Protein AF-A0A524A9W2-F1 (afdb_monomer_lite)

Structure (mmCIF, N/CA/C/O backbone):
data_AF-A0A524A9W2-F1
#
_entry.id   AF-A0A524A9W2-F1
#
loop_
_atom_site.group_PDB
_atom_site.id
_atom_site.type_symbol
_atom_site.label_atom_id
_atom_site.label_alt_id
_atom_site.label_comp_id
_atom_site.label_asym_id
_atom_site.label_entity_id
_atom_site.label_seq_id
_atom_site.pdbx_PDB_ins_code
_atom_site.Cartn_x
_atom_site.Cartn_y
_atom_site.Cartn_z
_atom_site.occupancy
_atom_site.B_iso_or_equiv
_atom_site.auth_seq_id
_atom_site.auth_comp_id
_atom_site.auth_asym_id
_atom_site.auth_atom_id
_atom_site.pdbx_PDB_model_num
ATOM 1 N N .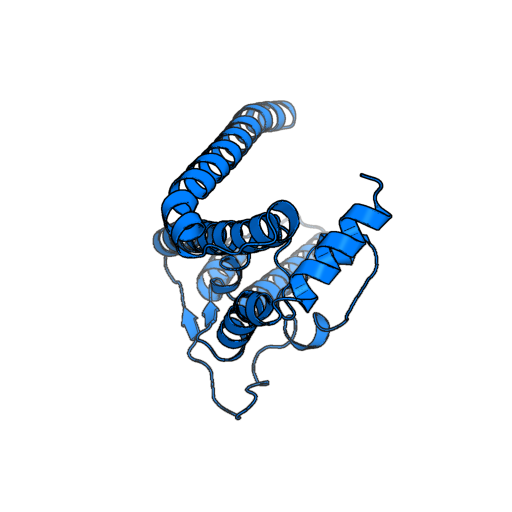 MET A 1 1 ? -14.502 21.872 18.657 1.00 62.44 1 MET A N 1
ATOM 2 C CA . MET A 1 1 ? -13.457 21.128 19.392 1.00 62.44 1 MET A CA 1
ATOM 3 C C . MET A 1 1 ? -12.108 21.707 19.016 1.00 62.44 1 MET A C 1
ATOM 5 O O . MET A 1 1 ? -11.863 21.870 17.828 1.00 62.44 1 MET A O 1
ATOM 9 N N . GLY A 1 2 ? -11.271 22.061 19.993 1.00 84.25 2 GLY A N 1
ATOM 10 C CA . GLY A 1 2 ? -9.882 22.443 19.716 1.00 84.25 2 GLY A CA 1
ATOM 11 C C . GLY A 1 2 ? -9.049 21.236 19.265 1.00 84.25 2 GLY A C 1
ATOM 12 O O .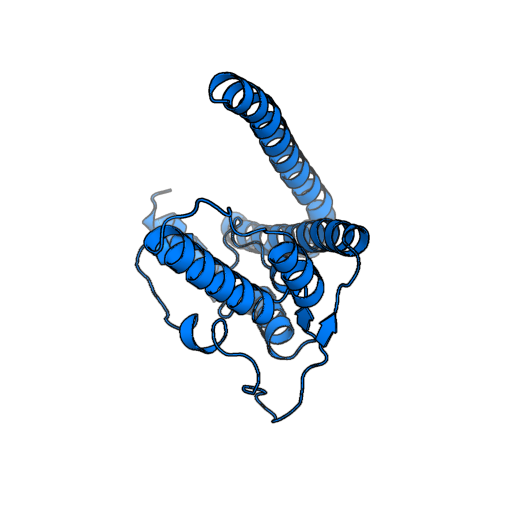 GLY A 1 2 ? -9.414 20.095 19.554 1.00 84.25 2 GLY A O 1
ATOM 13 N N . ILE A 1 3 ? -7.924 21.484 18.586 1.00 82.62 3 ILE A N 1
ATOM 14 C CA . ILE A 1 3 ? -7.029 20.439 18.042 1.00 82.62 3 ILE A CA 1
ATOM 15 C C . ILE A 1 3 ? -6.557 19.484 19.150 1.00 82.62 3 ILE A C 1
ATOM 17 O O . ILE A 1 3 ? -6.609 18.268 18.984 1.00 82.62 3 ILE A O 1
ATOM 21 N N . ILE A 1 4 ? -6.194 20.028 20.315 1.00 83.69 4 ILE A N 1
ATOM 22 C CA . ILE A 1 4 ? -5.742 19.249 21.480 1.00 83.69 4 ILE A CA 1
ATOM 23 C C . ILE A 1 4 ? -6.843 18.295 21.960 1.00 83.69 4 ILE A C 1
ATOM 25 O O . ILE A 1 4 ? -6.591 17.117 22.186 1.00 83.69 4 ILE A O 1
ATOM 29 N N . HIS A 1 5 ? -8.086 18.773 22.041 1.00 80.81 5 HIS A N 1
ATOM 30 C CA . HIS A 1 5 ? -9.208 17.955 22.497 1.00 80.81 5 HIS A CA 1
ATOM 31 C C . HIS A 1 5 ? -9.559 16.851 21.491 1.00 80.81 5 HIS A C 1
ATOM 33 O O . HIS A 1 5 ? -9.881 15.733 21.886 1.00 80.81 5 HIS A O 1
ATOM 39 N N . SER A 1 6 ? -9.471 17.144 20.189 1.00 79.25 6 SER A N 1
ATOM 40 C CA . SER A 1 6 ? -9.626 16.144 19.126 1.00 79.25 6 SER A CA 1
ATOM 41 C C . SER A 1 6 ? -8.575 15.041 19.240 1.00 79.25 6 SER A C 1
ATOM 43 O O . SER A 1 6 ? -8.903 13.864 19.105 1.00 79.25 6 SER A O 1
ATOM 45 N N . LEU A 1 7 ? -7.321 15.417 19.502 1.00 79.50 7 LEU A N 1
ATOM 46 C CA . LEU A 1 7 ? -6.215 14.474 19.616 1.00 79.50 7 LEU A CA 1
ATOM 47 C C . LEU A 1 7 ? -6.344 13.614 20.882 1.00 79.50 7 LEU A C 1
ATOM 49 O O . LEU A 1 7 ? -6.296 12.390 20.779 1.00 79.50 7 LEU A O 1
ATOM 53 N N . SER A 1 8 ? -6.605 14.228 22.043 1.00 84.12 8 SER A N 1
ATOM 54 C CA . SER A 1 8 ? -6.879 13.502 23.295 1.00 84.12 8 SER A CA 1
ATOM 55 C C . SER A 1 8 ? -8.040 12.526 23.144 1.00 84.12 8 SER A C 1
ATOM 57 O O . SER A 1 8 ? -7.922 11.382 23.562 1.00 84.12 8 SER A O 1
ATOM 59 N N . SER A 1 9 ? -9.125 12.929 22.475 1.00 79.94 9 SER A N 1
ATOM 60 C CA . SER A 1 9 ? -10.281 12.045 22.260 1.00 79.94 9 SER A CA 1
ATOM 61 C C . SER A 1 9 ? -9.923 10.825 21.398 1.00 79.94 9 SER A C 1
ATOM 63 O O . SER A 1 9 ? -10.414 9.726 21.647 1.00 79.94 9 SER A O 1
ATOM 65 N N . GLY A 1 10 ? -9.044 10.995 20.403 1.00 77.88 10 GLY A N 1
ATOM 66 C CA . GLY A 1 10 ? -8.528 9.890 19.592 1.00 77.88 10 GLY A CA 1
ATOM 67 C C . GLY A 1 10 ? -7.637 8.929 20.387 1.00 77.88 10 GLY A C 1
ATOM 68 O O . GLY A 1 10 ? -7.809 7.714 20.292 1.00 77.88 10 GLY A O 1
ATOM 69 N N . PHE A 1 11 ? -6.724 9.455 21.209 1.00 80.44 11 PHE A N 1
ATOM 70 C CA . PHE A 1 11 ? -5.880 8.635 22.088 1.00 80.44 11 PHE A CA 1
ATOM 71 C C . PHE A 1 11 ? -6.696 7.893 23.152 1.00 80.44 11 PHE A C 1
ATOM 73 O O . PHE A 1 11 ? -6.457 6.707 23.395 1.00 80.44 11 PHE A O 1
ATOM 80 N N . ASP A 1 12 ? -7.697 8.548 23.736 1.00 83.88 12 ASP A N 1
ATOM 81 C CA . ASP A 1 12 ? -8.604 7.930 24.702 1.00 83.88 12 ASP A CA 1
ATOM 82 C C . ASP A 1 12 ? -9.409 6.794 24.067 1.00 83.88 12 ASP A C 1
ATOM 84 O O . ASP A 1 12 ? -9.570 5.741 24.685 1.00 83.88 12 ASP A O 1
ATOM 88 N N . ALA A 1 13 ? -9.871 6.961 22.823 1.00 82.12 13 ALA A N 1
ATOM 89 C CA . ALA A 1 13 ? -10.580 5.913 22.089 1.00 82.12 13 ALA A CA 1
ATOM 90 C C . ALA A 1 13 ? -9.709 4.663 21.883 1.00 82.12 13 ALA A C 1
ATOM 92 O O . ALA A 1 13 ? -10.162 3.537 22.100 1.00 82.12 13 ALA A O 1
ATOM 93 N N . ILE A 1 14 ? -8.438 4.853 21.518 1.00 79.94 14 ILE A N 1
ATOM 94 C CA . ILE A 1 14 ? -7.485 3.750 21.345 1.00 79.94 14 ILE A CA 1
ATOM 95 C C . ILE A 1 14 ? -7.177 3.081 22.692 1.00 79.94 14 ILE A C 1
ATOM 97 O O . ILE A 1 14 ? -7.184 1.854 22.784 1.00 79.94 14 ILE A O 1
ATOM 101 N N . THR A 1 15 ? -6.957 3.867 23.748 1.00 82.44 15 THR A N 1
ATOM 102 C CA . THR A 1 15 ? -6.605 3.356 25.085 1.00 82.44 15 THR A CA 1
ATOM 103 C C . THR A 1 15 ? -7.750 2.556 25.706 1.00 82.44 15 THR A C 1
ATOM 105 O O . THR A 1 15 ? -7.527 1.488 26.275 1.00 82.44 15 THR A O 1
ATOM 108 N N . LYS A 1 16 ? -8.996 3.016 25.539 1.00 83.44 16 LYS A N 1
ATOM 109 C CA . LYS A 1 16 ? -10.197 2.302 26.002 1.00 83.44 16 LYS A CA 1
ATOM 110 C C . LYS A 1 16 ? -10.433 0.991 25.254 1.00 83.44 16 LYS A C 1
ATOM 112 O O . LYS A 1 16 ? -11.062 0.083 25.799 1.00 83.44 16 LYS A O 1
ATOM 117 N N . ARG A 1 17 ? -9.950 0.872 24.012 1.00 83.50 17 ARG A N 1
ATOM 118 C CA . ARG A 1 17 ? -10.158 -0.302 23.152 1.00 83.50 17 ARG A CA 1
ATOM 119 C C . ARG A 1 17 ? -8.897 -0.680 22.391 1.00 83.50 17 ARG A C 1
ATOM 121 O O . ARG A 1 17 ? -8.864 -0.652 21.162 1.00 83.50 17 ARG A O 1
ATOM 128 N N . ILE A 1 18 ? -7.893 -1.143 23.131 1.00 84.06 18 ILE A N 1
ATOM 129 C CA . ILE A 1 18 ? -6.582 -1.516 22.580 1.00 84.06 18 ILE A CA 1
ATOM 130 C C . ILE A 1 18 ? -6.660 -2.554 21.449 1.00 84.06 18 ILE A C 1
ATOM 132 O O . ILE A 1 18 ? -5.826 -2.563 20.545 1.00 84.06 18 ILE A O 1
ATOM 136 N N . TRP A 1 19 ? -7.709 -3.385 21.438 1.00 85.50 19 TRP A N 1
ATOM 137 C CA . TRP A 1 19 ? -7.949 -4.355 20.371 1.00 85.50 19 TRP A CA 1
ATOM 138 C C . TRP A 1 19 ? -8.132 -3.698 18.990 1.00 85.50 19 TRP A C 1
ATOM 140 O O . TRP A 1 19 ? -7.875 -4.354 17.990 1.00 85.50 19 TRP A O 1
ATOM 150 N N . LEU A 1 20 ? -8.505 -2.416 18.885 1.00 82.62 20 LEU A N 1
ATOM 151 C CA . LEU A 1 20 ? -8.603 -1.718 17.594 1.00 82.62 20 LEU A CA 1
ATOM 152 C C . LEU A 1 20 ? -7.256 -1.664 16.858 1.00 82.62 20 LEU A C 1
ATOM 154 O O . LEU A 1 20 ? -7.222 -1.696 15.629 1.00 82.62 20 LEU A O 1
ATOM 158 N N . ILE A 1 21 ? -6.143 -1.650 17.599 1.00 83.81 21 ILE A N 1
ATOM 159 C CA . ILE A 1 21 ? -4.783 -1.690 17.042 1.00 83.81 21 ILE A CA 1
ATOM 160 C C . ILE A 1 21 ? -4.448 -3.093 16.502 1.00 83.81 21 ILE A C 1
ATOM 162 O O . ILE A 1 21 ? -3.544 -3.242 15.685 1.00 83.81 21 ILE A O 1
ATOM 166 N N . SER A 1 22 ? -5.208 -4.131 16.871 1.00 85.94 22 SER A N 1
ATOM 167 C CA . SER A 1 22 ? -4.991 -5.476 16.324 1.00 85.94 22 SER A CA 1
ATOM 168 C C . SER A 1 22 ? -5.184 -5.526 14.809 1.00 85.94 22 SER A C 1
ATOM 170 O O . SER A 1 22 ? -4.478 -6.276 14.155 1.00 85.94 22 SER A O 1
ATOM 172 N N . ILE A 1 23 ? -6.063 -4.701 14.225 1.00 85.94 23 ILE A N 1
ATOM 173 C CA . ILE A 1 23 ? -6.286 -4.669 12.770 1.00 85.94 23 ILE A CA 1
ATOM 174 C C . ILE A 1 23 ? -5.002 -4.277 12.013 1.00 85.94 23 ILE A C 1
ATOM 176 O O . ILE A 1 23 ? -4.550 -5.076 11.189 1.00 85.94 23 ILE A O 1
ATOM 180 N N . PRO A 1 24 ? -4.382 -3.103 12.267 1.00 82.19 24 PRO A N 1
ATOM 181 C CA . PRO A 1 24 ? -3.120 -2.753 11.618 1.00 82.19 24 PRO A CA 1
ATOM 182 C C . PRO A 1 24 ? -1.981 -3.709 12.002 1.00 82.19 24 PRO A C 1
ATOM 184 O O . PRO A 1 24 ? -1.200 -4.071 11.131 1.00 82.19 24 PRO A O 1
ATOM 187 N N . ILE A 1 25 ? -1.932 -4.208 13.246 1.00 84.94 25 ILE A N 1
ATOM 188 C CA . ILE A 1 25 ? -0.909 -5.184 13.669 1.00 84.94 25 ILE A CA 1
ATOM 189 C C . ILE A 1 25 ? -1.023 -6.499 12.894 1.00 84.94 25 ILE A C 1
ATOM 191 O O . ILE A 1 25 ? -0.016 -7.027 12.444 1.00 84.94 25 ILE A O 1
ATOM 195 N N . LEU A 1 26 ? -2.226 -7.047 12.722 1.00 88.44 26 LEU A N 1
ATOM 196 C CA . LEU A 1 26 ? -2.436 -8.289 11.975 1.00 88.44 26 LEU A CA 1
ATOM 197 C C . LEU A 1 26 ? -2.060 -8.119 10.505 1.00 88.44 26 LEU A C 1
ATOM 199 O O . LEU A 1 26 ? -1.490 -9.034 9.912 1.00 88.44 26 LEU A O 1
ATOM 203 N N . LEU A 1 27 ? -2.351 -6.952 9.927 1.00 84.19 27 LEU A N 1
ATOM 204 C CA . LEU A 1 27 ? -1.959 -6.637 8.559 1.00 84.19 27 LEU A CA 1
ATOM 205 C C . LEU A 1 27 ? -0.435 -6.501 8.437 1.00 84.19 27 LEU A C 1
ATOM 207 O O . LEU A 1 27 ? 0.143 -7.039 7.497 1.00 84.19 27 LEU A O 1
ATOM 211 N N . ASP A 1 28 ? 0.220 -5.877 9.415 1.00 80.12 28 ASP A N 1
ATOM 212 C CA . ASP A 1 28 ? 1.679 -5.799 9.489 1.00 80.12 28 ASP A CA 1
ATOM 213 C C . ASP A 1 28 ? 2.303 -7.199 9.659 1.00 80.12 28 ASP A C 1
ATOM 215 O O . ASP A 1 28 ? 3.201 -7.566 8.904 1.00 80.12 28 ASP A O 1
ATOM 219 N N . ILE A 1 29 ? 1.781 -8.040 10.559 1.00 84.00 29 ILE A N 1
ATOM 220 C CA . ILE A 1 29 ? 2.223 -9.436 10.727 1.00 84.00 29 ILE A CA 1
ATOM 221 C C . ILE A 1 29 ? 2.052 -10.217 9.421 1.00 84.00 29 ILE A C 1
ATOM 223 O O . ILE A 1 29 ? 2.958 -10.948 9.024 1.00 84.00 29 ILE A O 1
ATOM 227 N N . TYR A 1 30 ? 0.923 -10.053 8.726 1.00 84.69 30 TYR A N 1
ATOM 228 C CA . TYR A 1 30 ? 0.699 -10.683 7.427 1.00 84.69 30 TYR A CA 1
ATOM 229 C C . TYR A 1 30 ? 1.709 -10.205 6.380 1.00 84.69 30 TYR A C 1
ATOM 231 O O . TYR A 1 30 ? 2.256 -11.020 5.647 1.00 84.69 30 TYR A O 1
ATOM 239 N N . LEU A 1 31 ? 2.001 -8.908 6.303 1.00 79.88 31 LEU A N 1
ATOM 240 C CA . LEU A 1 31 ? 2.992 -8.402 5.350 1.00 79.88 31 LEU A CA 1
ATOM 241 C C . LEU A 1 31 ? 4.421 -8.824 5.692 1.00 79.88 31 LEU A C 1
ATOM 243 O O . LEU A 1 31 ? 5.264 -8.905 4.795 1.00 79.88 31 LEU A O 1
ATOM 247 N N . TRP A 1 32 ? 4.691 -9.093 6.966 1.00 76.31 32 TRP A N 1
ATOM 248 C CA . TRP A 1 32 ? 5.997 -9.519 7.440 1.00 76.31 32 TRP A CA 1
ATOM 249 C C . TRP A 1 32 ? 6.241 -11.020 7.274 1.00 76.31 32 TRP A C 1
ATOM 251 O O . TRP A 1 32 ? 7.298 -11.415 6.792 1.00 76.31 32 TRP A O 1
ATOM 261 N N . MET A 1 33 ? 5.268 -11.854 7.658 1.00 79.31 33 MET A N 1
ATOM 262 C CA . MET A 1 33 ? 5.373 -13.321 7.670 1.00 79.31 33 MET A CA 1
ATOM 263 C C . MET A 1 33 ? 4.658 -14.006 6.497 1.00 79.31 33 MET A C 1
ATOM 265 O O . MET A 1 33 ? 4.757 -15.222 6.340 1.00 79.31 33 MET A O 1
ATOM 269 N N . GLY A 1 34 ? 3.880 -13.264 5.715 1.00 80.25 34 GLY A N 1
ATOM 270 C CA . GLY A 1 34 ? 3.090 -13.788 4.608 1.00 80.25 34 GLY A CA 1
ATOM 271 C C . GLY A 1 34 ? 3.859 -13.886 3.289 1.00 80.25 34 GLY A C 1
ATOM 272 O O . GLY A 1 34 ? 5.020 -13.476 3.191 1.00 80.25 34 GLY A O 1
ATOM 273 N N . PRO A 1 35 ? 3.213 -14.439 2.244 1.00 84.94 35 PRO A N 1
ATOM 274 C CA . PRO A 1 35 ? 3.773 -14.460 0.899 1.00 84.94 35 PRO A CA 1
ATOM 275 C C . PRO A 1 35 ? 4.056 -13.042 0.402 1.00 84.94 35 PRO A C 1
ATOM 277 O O . PRO A 1 35 ? 3.320 -12.096 0.697 1.00 84.94 35 PRO A O 1
ATOM 280 N N . ARG A 1 36 ? 5.084 -12.903 -0.435 1.00 83.50 36 ARG A N 1
ATOM 281 C CA . ARG A 1 36 ? 5.342 -11.655 -1.159 1.00 83.50 36 ARG A CA 1
ATOM 282 C C . ARG A 1 36 ? 4.813 -11.764 -2.580 1.00 83.50 36 ARG A C 1
ATOM 284 O O . ARG A 1 36 ? 5.138 -12.711 -3.288 1.00 83.50 36 ARG A O 1
ATOM 291 N N . LEU A 1 37 ? 4.019 -10.784 -3.002 1.00 87.50 37 LEU A N 1
ATOM 292 C CA . LEU A 1 37 ? 3.565 -10.662 -4.384 1.00 87.50 37 LEU A CA 1
ATOM 293 C C . LEU A 1 37 ? 4.529 -9.733 -5.129 1.00 87.50 37 LEU A C 1
ATOM 295 O O . LEU A 1 37 ? 4.501 -8.519 -4.924 1.00 87.50 37 LEU A O 1
ATOM 299 N N . SER A 1 38 ? 5.400 -10.316 -5.950 1.00 87.62 38 SER A N 1
ATOM 300 C CA . SER A 1 38 ? 6.459 -9.602 -6.663 1.00 87.62 38 SER A CA 1
ATOM 301 C C . SER A 1 38 ? 6.018 -9.187 -8.062 1.00 87.62 38 SER A C 1
ATOM 303 O O . SER A 1 38 ? 5.461 -9.982 -8.824 1.00 87.62 38 SER A O 1
ATOM 305 N N . ILE A 1 39 ? 6.329 -7.939 -8.410 1.00 87.56 39 ILE A N 1
ATOM 306 C CA . ILE A 1 39 ? 6.151 -7.375 -9.755 1.00 87.56 39 ILE A CA 1
ATOM 307 C C . ILE A 1 39 ? 7.479 -7.275 -10.516 1.00 87.56 39 ILE A C 1
ATOM 309 O O . ILE A 1 39 ? 7.506 -6.778 -11.642 1.00 87.56 39 ILE A O 1
ATOM 313 N N . TYR A 1 40 ? 8.576 -7.756 -9.917 1.00 88.50 40 TYR A N 1
ATOM 314 C CA . TYR A 1 40 ? 9.927 -7.669 -10.471 1.00 88.50 40 TYR A CA 1
ATOM 315 C C . TYR A 1 40 ? 10.030 -8.162 -11.923 1.00 88.50 40 TYR A C 1
ATOM 317 O O . TYR A 1 40 ? 10.619 -7.450 -12.734 1.00 88.50 40 TYR A O 1
ATOM 325 N N . PRO A 1 41 ? 9.425 -9.299 -12.330 1.00 90.12 41 PRO A N 1
ATOM 326 C CA . PRO A 1 41 ? 9.531 -9.753 -13.717 1.00 90.12 41 PRO A CA 1
ATOM 327 C C . PRO A 1 41 ? 8.937 -8.763 -14.726 1.00 90.12 41 PRO A C 1
ATOM 329 O O . PRO A 1 41 ? 9.462 -8.626 -15.830 1.00 90.12 41 PRO A O 1
ATOM 332 N N . LEU A 1 42 ? 7.860 -8.064 -14.355 1.00 90.62 42 LEU A N 1
ATOM 333 C CA . LEU A 1 42 ? 7.239 -7.033 -15.188 1.00 90.62 42 LEU A CA 1
ATOM 334 C C . LEU A 1 42 ? 8.072 -5.751 -15.197 1.00 90.62 42 LEU A C 1
ATOM 336 O O . LEU A 1 42 ? 8.317 -5.199 -16.267 1.00 90.62 42 LEU A O 1
ATOM 340 N N . ALA A 1 43 ? 8.570 -5.321 -14.036 1.00 86.75 43 ALA A N 1
ATOM 341 C CA . ALA A 1 43 ? 9.445 -4.156 -13.934 1.00 86.75 43 ALA A CA 1
ATOM 342 C C . ALA A 1 43 ? 10.740 -4.349 -14.736 1.00 86.75 43 ALA A C 1
ATOM 344 O O . ALA A 1 43 ? 11.115 -3.485 -15.521 1.00 86.75 43 ALA A O 1
ATOM 345 N N . LYS A 1 44 ? 11.374 -5.521 -14.628 1.00 90.44 44 LYS A N 1
ATOM 346 C CA . LYS A 1 44 ? 12.563 -5.886 -15.404 1.00 90.44 44 LYS A CA 1
ATOM 347 C C . LYS A 1 44 ? 12.304 -5.842 -16.908 1.00 90.44 44 LYS A C 1
ATOM 349 O O . LYS A 1 44 ? 13.119 -5.305 -17.655 1.00 90.44 44 LYS A O 1
ATOM 354 N N . ARG A 1 45 ? 11.161 -6.376 -17.358 1.00 89.88 45 ARG A N 1
ATOM 355 C CA . ARG A 1 45 ? 10.744 -6.288 -18.766 1.00 89.88 45 ARG A CA 1
ATOM 356 C C . ARG A 1 45 ? 10.589 -4.832 -19.196 1.00 89.88 45 ARG A C 1
ATOM 358 O O . ARG A 1 45 ? 11.215 -4.441 -20.174 1.00 89.88 45 ARG A O 1
ATOM 365 N N . ALA A 1 46 ? 9.860 -4.018 -18.437 1.00 88.12 46 ALA A N 1
ATOM 366 C CA . ALA A 1 46 ? 9.692 -2.596 -18.733 1.00 88.12 46 ALA A CA 1
ATOM 367 C C . ALA A 1 46 ? 11.045 -1.857 -18.805 1.00 88.12 46 ALA A C 1
ATOM 369 O O . ALA A 1 46 ? 11.335 -1.187 -19.793 1.00 88.12 46 ALA A O 1
ATOM 370 N N . LEU A 1 47 ? 11.930 -2.063 -17.827 1.00 87.69 47 LEU A N 1
ATOM 371 C CA . LEU A 1 47 ? 13.273 -1.470 -17.782 1.00 87.69 47 LEU A CA 1
ATOM 372 C C . LEU A 1 47 ? 14.151 -1.872 -18.976 1.00 87.69 47 LEU A C 1
ATOM 374 O O . LEU A 1 47 ? 14.949 -1.062 -19.457 1.00 87.69 47 LEU A O 1
ATOM 378 N N . SER A 1 48 ? 13.992 -3.104 -19.471 1.00 86.81 48 SER A N 1
ATOM 379 C CA . SER A 1 48 ? 14.719 -3.599 -20.646 1.00 86.81 48 SER A CA 1
ATOM 380 C C . SER A 1 48 ? 14.250 -2.975 -21.964 1.00 86.81 48 SER A C 1
ATOM 382 O O . SER A 1 48 ? 15.032 -2.908 -22.906 1.00 86.81 48 SER A O 1
ATOM 384 N N . THR A 1 49 ? 13.012 -2.466 -22.026 1.00 87.19 49 THR A N 1
ATOM 385 C CA . THR A 1 49 ? 12.485 -1.767 -23.217 1.00 87.19 49 THR A CA 1
ATOM 386 C C . THR A 1 49 ? 12.924 -0.308 -23.312 1.00 87.19 49 THR A C 1
ATOM 388 O O . THR A 1 49 ? 12.850 0.287 -24.384 1.00 87.19 49 THR A O 1
ATOM 391 N N . VAL A 1 50 ? 13.415 0.273 -22.213 1.00 83.50 50 VAL A N 1
ATOM 392 C CA . VAL A 1 50 ? 13.955 1.635 -22.208 1.00 83.50 50 VAL A CA 1
ATOM 393 C C . VAL A 1 50 ? 15.290 1.628 -22.956 1.00 83.50 50 VAL A C 1
ATOM 395 O O . VAL A 1 50 ? 16.320 1.243 -22.398 1.00 83.50 50 VAL A O 1
ATOM 398 N N . ALA A 1 51 ? 15.279 2.033 -24.224 1.00 76.81 51 ALA A N 1
ATOM 399 C CA . ALA A 1 51 ? 16.487 2.160 -25.031 1.00 76.81 51 ALA A CA 1
ATOM 400 C C . ALA A 1 51 ? 17.350 3.335 -24.547 1.00 76.81 51 ALA A C 1
ATOM 402 O O . ALA A 1 51 ? 16.833 4.378 -24.149 1.00 76.81 51 ALA A O 1
ATOM 403 N N . LEU A 1 52 ? 18.672 3.164 -24.587 1.00 74.38 52 LEU A N 1
ATOM 404 C CA . LEU A 1 52 ? 19.597 4.276 -24.389 1.00 74.38 52 LEU A CA 1
ATOM 405 C C . LEU A 1 52 ? 19.640 5.094 -25.690 1.00 74.38 52 LEU A C 1
ATOM 407 O O . LEU A 1 52 ? 19.842 4.497 -26.754 1.00 74.38 52 LEU A O 1
ATOM 411 N N . PRO A 1 53 ? 19.441 6.422 -25.646 1.00 76.75 53 PRO A N 1
ATOM 412 C CA . PRO A 1 53 ? 19.576 7.252 -26.834 1.00 76.75 53 PRO A CA 1
ATOM 413 C C . PRO A 1 53 ? 21.008 7.140 -27.366 1.00 76.75 53 PRO A C 1
ATOM 415 O O . PRO A 1 53 ? 21.963 7.344 -26.621 1.00 76.75 53 PRO A O 1
ATOM 418 N N . ALA A 1 54 ? 21.176 6.839 -28.656 1.00 74.62 54 ALA A N 1
ATOM 419 C CA . ALA A 1 54 ? 22.504 6.711 -29.269 1.00 74.62 54 ALA A CA 1
ATOM 420 C C . ALA A 1 54 ? 23.309 8.029 -29.250 1.00 74.62 54 ALA A C 1
ATOM 422 O O . ALA A 1 54 ? 24.526 8.012 -29.399 1.00 74.62 54 ALA A O 1
ATOM 423 N N . SER A 1 55 ? 22.624 9.160 -29.061 1.00 81.00 55 SER A N 1
ATOM 424 C CA . SER A 1 55 ? 23.189 10.506 -28.945 1.00 81.00 55 SER A CA 1
ATOM 425 C C . SER A 1 55 ? 23.301 11.006 -27.499 1.00 81.00 55 SER A C 1
ATOM 427 O O . SER A 1 55 ? 23.523 12.198 -27.306 1.00 81.00 55 SER A O 1
ATOM 429 N N . ALA A 1 56 ? 23.081 10.147 -26.498 1.00 81.88 56 ALA A N 1
ATOM 430 C CA . ALA A 1 56 ? 23.115 10.560 -25.099 1.00 81.88 56 ALA A CA 1
ATOM 431 C C . ALA A 1 56 ? 24.534 10.957 -24.672 1.00 81.88 56 ALA A C 1
ATOM 433 O O . ALA A 1 56 ? 25.514 10.279 -25.000 1.00 81.88 56 ALA A O 1
ATOM 434 N N . SER A 1 57 ? 24.640 12.044 -23.913 1.00 86.69 57 SER A N 1
ATOM 435 C CA . SER A 1 57 ? 25.908 12.446 -23.308 1.00 86.69 57 SER A CA 1
ATOM 436 C C . SER A 1 57 ? 26.366 11.412 -22.258 1.00 86.69 57 SER A C 1
ATOM 438 O O . SER A 1 57 ? 25.539 10.688 -21.692 1.00 86.69 57 SER A O 1
ATOM 440 N N . PRO A 1 58 ? 27.675 11.323 -21.944 1.00 85.38 58 PRO A N 1
ATOM 441 C CA . PRO A 1 58 ? 28.167 10.431 -20.889 1.00 85.38 58 PRO A CA 1
ATOM 442 C C . PRO A 1 58 ? 27.490 10.652 -19.525 1.00 85.38 58 PRO A C 1
ATOM 444 O O . PRO A 1 58 ? 27.295 9.697 -18.775 1.00 85.38 58 PRO A O 1
ATOM 447 N N . GLU A 1 59 ? 27.096 11.891 -19.220 1.00 88.75 59 GLU A N 1
ATOM 448 C CA . GLU A 1 59 ? 26.372 12.248 -17.994 1.00 88.75 59 GLU A CA 1
ATOM 449 C C . GLU A 1 59 ? 24.929 11.720 -18.006 1.00 88.75 59 GLU A C 1
ATOM 451 O O . GLU A 1 59 ? 24.480 11.114 -17.034 1.00 88.75 59 GLU A O 1
ATOM 456 N N . GLU A 1 60 ? 24.214 11.865 -19.125 1.00 85.38 60 GLU A N 1
ATOM 457 C CA . GLU A 1 60 ? 22.850 11.340 -19.286 1.00 85.38 60 GLU A CA 1
ATOM 458 C C . GLU A 1 60 ? 22.811 9.814 -19.159 1.00 85.38 60 GLU A C 1
ATOM 460 O O . GLU A 1 60 ? 21.925 9.264 -18.501 1.00 85.38 60 GLU A O 1
ATOM 465 N N . LEU A 1 61 ? 23.793 9.122 -19.744 1.00 85.50 61 LEU A N 1
ATOM 466 C CA . LEU A 1 61 ? 23.931 7.668 -19.635 1.00 85.50 61 LEU A CA 1
ATOM 467 C C . LEU A 1 61 ? 24.144 7.215 -18.184 1.00 85.50 61 LEU A C 1
ATOM 469 O O . LEU A 1 61 ? 23.595 6.184 -17.779 1.00 85.50 61 LEU A O 1
ATOM 473 N N . LEU A 1 62 ? 24.908 7.980 -17.400 1.00 87.56 62 LEU A N 1
ATOM 474 C CA . LEU A 1 62 ? 25.141 7.703 -15.985 1.00 87.56 62 LEU A CA 1
ATOM 475 C C . LEU A 1 62 ? 23.847 7.850 -15.174 1.00 87.56 62 LEU A C 1
ATOM 477 O O . LEU A 1 62 ? 23.462 6.908 -14.481 1.00 87.56 62 LEU A O 1
ATOM 481 N N . VAL A 1 63 ? 23.124 8.962 -15.343 1.00 86.62 63 VAL A N 1
ATOM 482 C CA . VAL A 1 63 ? 21.842 9.211 -14.658 1.00 86.62 63 VAL A CA 1
ATOM 483 C C . VAL A 1 63 ? 20.796 8.156 -15.024 1.00 86.62 63 VAL A C 1
ATOM 485 O O . VAL A 1 63 ? 20.091 7.642 -14.152 1.00 86.62 63 VAL A O 1
ATOM 488 N N . LEU A 1 64 ? 20.700 7.786 -16.304 1.00 85.44 64 LEU A N 1
ATOM 489 C CA . LEU A 1 64 ? 19.803 6.727 -16.776 1.00 85.44 64 LEU A CA 1
ATOM 490 C C . LEU A 1 64 ? 20.138 5.376 -16.136 1.00 85.44 64 LEU A C 1
ATOM 492 O O . LEU A 1 64 ? 19.233 4.657 -15.715 1.00 85.44 64 LEU A O 1
ATOM 496 N N . THR A 1 65 ? 21.422 5.026 -16.054 1.00 86.00 65 THR A N 1
ATOM 497 C CA . THR A 1 65 ? 21.871 3.752 -15.475 1.00 86.00 65 THR A CA 1
ATOM 498 C C . THR A 1 65 ? 21.602 3.697 -13.975 1.00 86.00 65 THR A C 1
ATOM 500 O O . THR A 1 65 ? 21.066 2.702 -13.488 1.00 86.00 65 THR A O 1
ATOM 503 N N . GLU A 1 66 ? 21.892 4.779 -13.254 1.00 84.00 66 GLU A N 1
ATOM 504 C CA . GLU A 1 66 ? 21.588 4.905 -11.829 1.00 84.00 66 GLU A CA 1
ATOM 505 C C . GLU A 1 66 ? 20.077 4.817 -11.576 1.00 84.00 66 GLU A C 1
ATOM 507 O O . GLU A 1 66 ? 19.629 4.000 -10.774 1.00 84.00 66 GLU A O 1
ATOM 512 N N . THR A 1 67 ? 19.271 5.567 -12.333 1.00 80.94 67 THR A N 1
ATOM 513 C CA . THR A 1 67 ? 17.803 5.558 -12.212 1.00 80.94 67 THR A CA 1
ATOM 514 C C . THR A 1 67 ? 17.224 4.170 -12.479 1.00 80.94 67 THR A C 1
ATOM 516 O O . THR A 1 67 ? 16.351 3.708 -11.742 1.00 80.94 67 THR A O 1
ATOM 519 N N . LYS A 1 68 ? 17.719 3.471 -13.511 1.00 82.88 68 LYS A N 1
ATOM 520 C CA . LYS A 1 68 ? 17.327 2.083 -13.787 1.00 82.88 68 LYS A CA 1
ATOM 521 C C . LYS A 1 68 ? 17.708 1.154 -12.638 1.00 82.88 68 LYS A C 1
ATOM 523 O O . LYS A 1 68 ? 16.880 0.331 -12.261 1.00 82.88 68 LYS A O 1
ATOM 528 N N . GLY A 1 69 ? 18.907 1.301 -12.071 1.00 79.69 69 GLY A N 1
ATOM 529 C CA . GLY A 1 69 ? 19.365 0.517 -10.922 1.00 79.69 69 GLY A CA 1
ATOM 530 C C . GLY A 1 69 ? 18.500 0.737 -9.679 1.00 79.69 69 GLY A C 1
ATOM 531 O O . GLY A 1 69 ? 18.062 -0.229 -9.056 1.00 79.69 69 GLY A O 1
ATOM 532 N N . LEU A 1 70 ? 18.165 1.994 -9.373 1.00 77.19 70 LEU A N 1
ATOM 533 C CA . LEU A 1 70 ? 17.263 2.351 -8.276 1.00 77.19 70 LEU A CA 1
ATOM 534 C C . LEU A 1 70 ? 15.858 1.774 -8.486 1.00 77.19 70 LEU A C 1
ATOM 536 O O . LEU A 1 70 ? 15.275 1.209 -7.561 1.00 77.19 70 LEU A O 1
ATOM 540 N N . LEU A 1 71 ? 15.314 1.877 -9.702 1.00 76.31 71 LEU A N 1
ATOM 541 C CA . LEU A 1 71 ? 13.990 1.345 -10.027 1.00 76.31 71 LEU A CA 1
ATOM 542 C C . LEU A 1 71 ? 13.975 -0.191 -10.015 1.00 76.31 71 LEU A C 1
ATOM 544 O O . LEU A 1 71 ? 13.001 -0.796 -9.561 1.00 76.31 71 LEU A O 1
ATOM 548 N N . GLU A 1 72 ? 15.061 -0.831 -10.452 1.00 80.50 72 GLU A N 1
ATOM 549 C CA . GLU A 1 72 ? 15.230 -2.277 -10.359 1.00 80.50 72 GLU A CA 1
ATOM 550 C C . GLU A 1 72 ? 15.245 -2.726 -8.894 1.00 80.50 72 GLU A C 1
ATOM 552 O O . GLU A 1 72 ? 14.433 -3.573 -8.513 1.00 80.50 72 GLU A O 1
ATOM 557 N N . GLN A 1 73 ? 16.080 -2.107 -8.056 1.00 75.25 73 GLN A N 1
ATOM 558 C CA . GLN A 1 73 ? 16.158 -2.395 -6.623 1.00 75.25 73 GLN A CA 1
ATOM 559 C C . GLN A 1 73 ? 14.810 -2.171 -5.923 1.00 75.25 73 GLN A C 1
ATOM 561 O O . GLN A 1 73 ? 14.351 -3.032 -5.169 1.00 75.25 73 GLN A O 1
ATOM 566 N N . ALA A 1 74 ? 14.131 -1.059 -6.216 1.00 74.69 74 ALA A N 1
ATOM 567 C CA . ALA A 1 74 ? 12.807 -0.767 -5.675 1.00 74.69 74 ALA A CA 1
ATOM 568 C C . ALA A 1 74 ? 11.773 -1.828 -6.087 1.00 74.69 74 ALA A C 1
ATOM 570 O O . ALA A 1 74 ? 10.951 -2.251 -5.276 1.00 74.69 74 ALA A O 1
ATOM 571 N N . SER A 1 75 ? 11.821 -2.304 -7.335 1.00 77.75 75 SER A N 1
ATOM 572 C CA . SER A 1 75 ? 10.896 -3.334 -7.816 1.00 77.75 75 SER A CA 1
ATOM 573 C C . SER A 1 75 ? 11.140 -4.717 -7.200 1.00 77.75 75 SER A C 1
ATOM 575 O O . SER A 1 75 ? 10.191 -5.488 -7.056 1.00 77.75 75 SER A O 1
ATOM 577 N N . GLN A 1 76 ? 12.382 -5.026 -6.806 1.00 78.31 76 GLN A N 1
ATOM 578 C CA . GLN A 1 76 ? 12.737 -6.266 -6.105 1.00 78.31 76 GLN A CA 1
ATOM 579 C C . GLN A 1 76 ? 12.235 -6.272 -4.658 1.00 78.31 76 GLN A C 1
ATOM 581 O O . GLN A 1 76 ? 11.809 -7.314 -4.156 1.00 78.31 76 GLN A O 1
ATOM 586 N N . SER A 1 77 ? 12.273 -5.120 -3.981 1.00 71.44 77 SER A N 1
ATOM 587 C CA . SER A 1 77 ? 11.813 -5.007 -2.595 1.00 71.44 77 SER A CA 1
ATOM 588 C C . SER A 1 77 ? 10.307 -4.756 -2.467 1.00 71.44 77 SER A C 1
ATOM 590 O O . SER A 1 77 ? 9.733 -5.000 -1.401 1.00 71.44 77 SER A O 1
ATOM 592 N N . PHE A 1 78 ? 9.639 -4.328 -3.543 1.00 76.06 78 PHE A N 1
ATOM 593 C CA . PHE A 1 78 ? 8.208 -4.047 -3.543 1.00 76.06 78 PHE A CA 1
ATOM 594 C C . PHE A 1 78 ? 7.351 -5.312 -3.378 1.00 76.06 78 PHE A C 1
ATOM 596 O O . PHE A 1 78 ? 7.359 -6.221 -4.208 1.00 76.06 78 PHE A O 1
ATOM 603 N N . ASN A 1 79 ? 6.529 -5.332 -2.326 1.00 84.06 79 ASN A N 1
ATOM 604 C CA . ASN A 1 79 ? 5.474 -6.325 -2.136 1.00 84.06 79 ASN A CA 1
ATOM 605 C C . ASN A 1 79 ? 4.119 -5.711 -2.505 1.00 84.06 79 ASN A C 1
ATOM 607 O O . ASN A 1 79 ? 3.634 -4.827 -1.797 1.00 84.06 79 ASN A O 1
ATOM 611 N N . ALA A 1 80 ? 3.467 -6.197 -3.562 1.00 85.12 80 ALA A N 1
ATOM 612 C CA . ALA A 1 80 ? 2.179 -5.662 -4.007 1.00 85.12 80 ALA A CA 1
ATOM 613 C C . ALA A 1 80 ? 1.046 -5.854 -2.981 1.00 85.12 80 ALA A C 1
ATOM 615 O O . ALA A 1 80 ? 0.109 -5.057 -2.966 1.00 85.12 80 ALA A O 1
ATOM 616 N N . PHE A 1 81 ? 1.150 -6.810 -2.046 1.00 84.69 81 PHE A N 1
ATOM 617 C CA . PHE A 1 81 ? 0.208 -6.897 -0.920 1.00 84.69 81 PHE A CA 1
ATOM 618 C C . PHE A 1 81 ? 0.240 -5.664 -0.006 1.00 84.69 81 PHE A C 1
ATOM 620 O O . PHE A 1 81 ? -0.743 -5.407 0.686 1.00 84.69 81 PHE A O 1
ATOM 627 N N . SER A 1 82 ? 1.304 -4.851 -0.039 1.00 81.50 82 SER A N 1
ATOM 628 C CA . SER A 1 82 ? 1.355 -3.572 0.687 1.00 81.50 82 SER A CA 1
ATOM 629 C C . SER A 1 82 ? 0.257 -2.586 0.265 1.00 81.50 82 SER A C 1
ATOM 631 O O . SER A 1 82 ? -0.062 -1.671 1.020 1.00 81.50 82 SER A O 1
ATOM 633 N N . LEU A 1 83 ? -0.376 -2.788 -0.899 1.00 83.12 83 LEU A N 1
ATOM 634 C CA . LEU A 1 83 ? -1.539 -2.014 -1.349 1.00 83.12 83 LEU A CA 1
ATOM 635 C C . LEU A 1 83 ? -2.784 -2.220 -0.472 1.00 83.12 83 LEU A C 1
ATOM 637 O O . LEU A 1 83 ? -3.681 -1.380 -0.488 1.00 83.12 83 LEU A O 1
ATOM 641 N N . LEU A 1 84 ? -2.827 -3.289 0.331 1.00 83.44 84 LEU A N 1
ATOM 642 C CA . LEU A 1 84 ? -3.875 -3.495 1.334 1.00 83.44 84 LEU A CA 1
ATOM 643 C C . LEU A 1 84 ? -3.833 -2.431 2.445 1.00 83.44 84 LEU A C 1
ATOM 645 O O . LEU A 1 84 ? -4.848 -2.179 3.091 1.00 83.44 84 LEU A O 1
ATOM 649 N N . ILE A 1 85 ? -2.682 -1.783 2.658 1.00 78.06 85 ILE A N 1
ATOM 650 C CA . ILE A 1 85 ? -2.536 -0.675 3.603 1.00 78.06 85 ILE A CA 1
ATOM 651 C C . ILE A 1 85 ? -2.807 0.634 2.870 1.00 78.06 85 ILE A C 1
ATOM 653 O O . ILE A 1 85 ? -1.952 1.159 2.147 1.00 78.06 85 ILE A O 1
ATOM 657 N N . ILE A 1 86 ? -3.978 1.232 3.109 1.00 70.94 86 ILE A N 1
ATOM 658 C CA . ILE A 1 86 ? -4.272 2.551 2.541 1.00 70.94 86 ILE A CA 1
ATOM 659 C C . ILE A 1 86 ? -3.691 3.657 3.410 1.00 70.94 86 ILE A C 1
ATOM 661 O O . ILE A 1 86 ? -4.368 4.304 4.209 1.00 70.94 86 ILE A O 1
ATOM 665 N N . ARG A 1 87 ? -2.410 3.929 3.164 1.00 67.31 87 ARG A N 1
ATOM 666 C CA . ARG A 1 87 ? -1.638 5.027 3.766 1.00 67.31 87 ARG A CA 1
ATOM 667 C C . ARG A 1 87 ? -2.333 6.385 3.651 1.00 67.31 87 ARG A C 1
ATOM 669 O O . ARG A 1 87 ? -2.314 7.168 4.595 1.00 67.31 87 ARG A O 1
ATOM 676 N N . LYS A 1 88 ? -2.986 6.652 2.513 1.00 66.19 88 LYS A N 1
ATOM 677 C CA . LYS A 1 88 ? -3.713 7.911 2.258 1.00 66.19 88 LYS A CA 1
ATOM 678 C C . LYS A 1 88 ?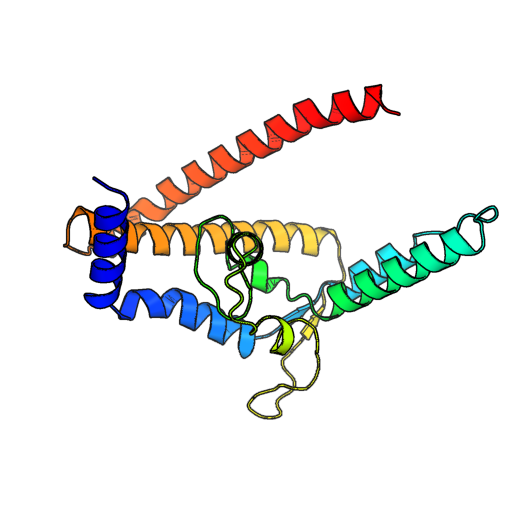 -4.917 8.115 3.187 1.00 66.19 88 LYS A C 1
ATOM 680 O O . LYS A 1 88 ? -5.353 9.245 3.348 1.00 66.19 88 LYS A O 1
ATOM 685 N N . LEU A 1 89 ? -5.433 7.046 3.798 1.00 63.28 89 LEU A N 1
ATOM 686 C CA . LEU A 1 89 ? -6.533 7.092 4.762 1.00 63.28 89 LEU A CA 1
ATOM 687 C C . LEU A 1 89 ? -6.038 7.135 6.223 1.00 63.28 89 LEU A C 1
ATOM 689 O O . LEU A 1 89 ? -6.845 7.063 7.141 1.00 63.28 89 LEU A O 1
ATOM 693 N N . GLY A 1 90 ? -4.728 7.270 6.463 1.00 61.50 90 GLY A N 1
ATOM 694 C CA . GLY A 1 90 ? -4.184 7.448 7.814 1.00 61.50 90 GLY A CA 1
ATOM 695 C C . GLY A 1 90 ? -4.094 6.167 8.646 1.00 61.50 90 GLY A C 1
ATOM 696 O O . GLY A 1 90 ? -3.935 6.250 9.860 1.00 61.50 90 GLY A O 1
ATOM 697 N N . MET A 1 91 ? -4.177 4.986 8.021 1.00 60.06 91 MET A N 1
ATOM 698 C CA . MET A 1 91 ? -3.916 3.725 8.722 1.00 60.06 91 MET A CA 1
ATOM 699 C C . MET A 1 91 ? -2.449 3.675 9.186 1.00 60.06 91 MET A C 1
ATOM 701 O O . MET A 1 91 ? -1.557 3.834 8.345 1.00 60.06 91 MET A O 1
ATOM 705 N N . PRO A 1 92 ? -2.178 3.452 10.485 1.00 62.41 92 PRO A N 1
ATOM 706 C CA . PRO A 1 92 ? -0.815 3.267 10.962 1.00 62.41 92 PRO A CA 1
ATOM 707 C C . PRO A 1 92 ? -0.265 1.921 10.467 1.00 62.41 92 PRO A C 1
ATOM 709 O O . PRO A 1 92 ? -0.989 0.928 10.447 1.00 62.41 92 PRO A O 1
ATOM 712 N N . SER A 1 93 ? 1.008 1.892 10.075 1.00 60.97 93 SER A N 1
ATOM 713 C CA . SER A 1 93 ? 1.747 0.671 9.735 1.00 60.97 93 SER A CA 1
ATOM 714 C C . SER A 1 93 ? 3.215 0.850 10.094 1.00 60.97 93 SER A C 1
ATOM 716 O O . SER A 1 93 ? 3.782 1.920 9.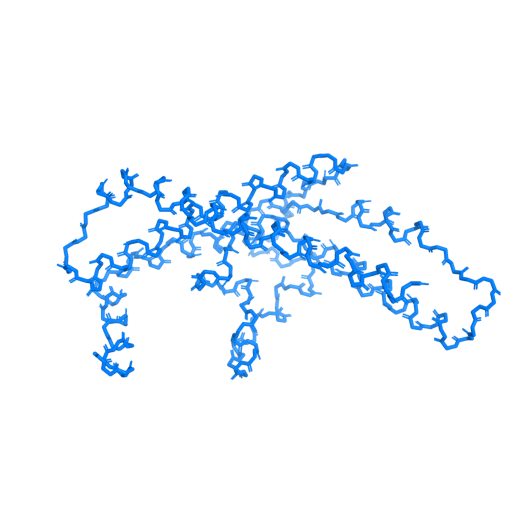862 1.00 60.97 93 SER A O 1
ATOM 718 N N . LEU A 1 94 ? 3.822 -0.197 10.650 1.00 58.91 94 LEU A N 1
ATOM 719 C CA . LEU A 1 94 ? 5.242 -0.228 11.010 1.00 58.91 94 LEU A CA 1
ATOM 720 C C . LEU A 1 94 ? 6.150 -0.585 9.824 1.00 58.91 94 LEU A C 1
ATOM 722 O O . LEU A 1 94 ? 7.325 -0.232 9.820 1.00 58.91 94 LEU A O 1
ATOM 726 N N . ILE A 1 95 ? 5.613 -1.293 8.828 1.00 59.22 95 ILE A N 1
ATOM 727 C CA . ILE A 1 95 ? 6.380 -1.873 7.708 1.00 59.22 95 ILE A CA 1
ATOM 728 C C . ILE A 1 95 ? 6.246 -1.031 6.440 1.00 59.22 95 ILE A C 1
ATOM 730 O O . ILE A 1 95 ? 7.104 -1.052 5.561 1.00 59.22 95 ILE A O 1
ATOM 734 N N . SER A 1 96 ? 5.156 -0.279 6.340 1.00 53.66 96 SER A N 1
ATOM 735 C CA . SER A 1 96 ? 4.865 0.593 5.219 1.00 53.66 96 SER A CA 1
ATOM 736 C C . SER A 1 96 ? 4.757 2.025 5.747 1.00 53.66 96 SER A C 1
ATOM 738 O O . SER A 1 96 ? 3.631 2.476 6.003 1.00 53.66 96 SER A O 1
ATOM 740 N N . PRO A 1 97 ? 5.888 2.744 5.914 1.00 52.16 97 PRO A N 1
ATOM 741 C CA . PRO A 1 97 ? 5.883 4.118 6.407 1.00 52.16 97 PRO A CA 1
ATOM 742 C C . PRO A 1 97 ? 4.915 4.964 5.581 1.00 52.16 97 PRO A C 1
ATOM 744 O O . PRO A 1 97 ? 4.752 4.784 4.365 1.00 52.16 97 PRO A O 1
ATOM 747 N N . ASN A 1 98 ? 4.194 5.845 6.269 1.00 50.94 98 ASN A N 1
ATOM 748 C CA . ASN A 1 98 ? 3.316 6.767 5.584 1.00 50.94 98 ASN A CA 1
ATOM 749 C C . ASN A 1 98 ? 4.137 7.986 5.105 1.00 50.94 98 ASN A C 1
ATOM 751 O O . ASN A 1 98 ? 5.000 8.477 5.834 1.00 50.94 98 ASN A O 1
ATOM 755 N N . PRO A 1 99 ? 3.847 8.507 3.905 1.00 51.38 99 PRO A N 1
ATOM 756 C CA . PRO A 1 99 ? 4.610 9.619 3.340 1.00 51.38 99 PRO A CA 1
ATOM 757 C C . PRO A 1 99 ? 4.357 10.966 4.047 1.00 51.38 99 PRO A C 1
ATOM 759 O O . PRO A 1 99 ? 5.136 11.905 3.894 1.00 51.38 99 PRO A O 1
ATOM 762 N N . TRP A 1 100 ? 3.284 11.105 4.839 1.00 42.56 100 TRP A N 1
ATOM 763 C CA . TRP A 1 100 ? 2.992 12.358 5.549 1.00 42.56 100 TRP A CA 1
ATOM 764 C C . TRP A 1 100 ? 3.830 12.524 6.829 1.00 42.56 100 TRP A C 1
ATOM 766 O O . TRP A 1 100 ? 4.206 13.640 7.164 1.00 42.56 100 TRP A O 1
ATOM 776 N N . LEU A 1 101 ? 4.189 11.435 7.510 1.00 49.50 101 LEU A N 1
ATOM 777 C CA . LEU A 1 101 ? 5.116 11.405 8.644 1.00 49.50 101 LEU A CA 1
ATOM 778 C C . LEU A 1 101 ? 6.556 11.623 8.182 1.00 49.50 101 LEU A C 1
ATOM 780 O O . LEU A 1 101 ? 7.300 12.319 8.869 1.00 49.50 101 LEU A O 1
ATOM 784 N N . GLU A 1 102 ? 6.914 11.115 6.998 1.00 53.59 102 GLU A N 1
ATOM 785 C CA . GLU A 1 102 ? 8.173 11.459 6.321 1.00 53.59 102 GLU A CA 1
ATOM 786 C C . GLU A 1 102 ? 8.247 12.967 6.041 1.00 53.59 102 GLU A C 1
ATOM 788 O O . GLU A 1 102 ? 9.269 13.596 6.304 1.00 53.59 102 GLU A O 1
ATOM 793 N N . THR A 1 103 ? 7.131 13.572 5.618 1.00 43.50 103 THR A N 1
ATOM 794 C CA . THR A 1 103 ? 7.027 15.028 5.408 1.00 43.50 103 THR A CA 1
ATOM 795 C C . THR A 1 103 ? 7.139 15.826 6.719 1.00 43.50 103 THR A C 1
ATOM 797 O O . THR A 1 103 ? 7.663 16.935 6.717 1.00 43.50 103 THR A O 1
ATOM 800 N N . LEU A 1 104 ? 6.675 15.279 7.850 1.00 51.78 104 LEU A N 1
ATOM 801 C CA . LEU A 1 104 ? 6.747 15.923 9.172 1.00 51.78 104 LEU A CA 1
ATOM 802 C C . LEU A 1 104 ? 8.062 15.653 9.929 1.00 51.78 104 LEU A C 1
ATOM 804 O O . LEU A 1 104 ? 8.209 16.108 11.062 1.00 51.78 104 LEU A O 1
ATOM 808 N N . GLY A 1 105 ? 9.008 14.910 9.344 1.00 44.47 105 GLY A N 1
ATOM 809 C CA . GLY A 1 105 ? 10.302 14.603 9.966 1.00 44.47 105 GLY A CA 1
ATOM 810 C C . GLY A 1 105 ? 10.228 13.672 11.184 1.00 44.47 105 GLY A C 1
ATOM 811 O O . GLY A 1 105 ? 11.226 13.495 11.879 1.00 44.47 105 GLY A O 1
ATOM 812 N N . ILE A 1 106 ? 9.071 13.055 11.454 1.00 51.28 106 ILE A N 1
ATOM 813 C CA . ILE A 1 106 ? 8.896 12.088 12.546 1.00 51.28 106 ILE A CA 1
ATOM 814 C C . ILE A 1 106 ? 9.255 10.707 11.996 1.00 51.28 106 ILE A C 1
ATOM 816 O O . ILE A 1 106 ? 8.398 9.899 11.636 1.00 51.28 106 ILE A O 1
ATOM 820 N N . THR A 1 107 ? 10.554 10.451 11.885 1.00 43.88 107 THR A N 1
ATOM 821 C CA . THR A 1 107 ? 11.092 9.163 11.454 1.00 43.88 107 THR A CA 1
ATOM 822 C C . THR A 1 107 ? 11.212 8.224 12.651 1.00 43.88 107 THR A C 1
ATOM 824 O O . THR A 1 107 ? 12.221 8.182 13.350 1.00 43.88 107 THR A O 1
ATOM 827 N N . LEU A 1 108 ? 10.206 7.373 12.862 1.00 45.34 108 LEU A N 1
ATOM 828 C CA . LEU A 1 108 ? 10.531 6.049 13.388 1.00 45.34 108 LEU A CA 1
ATOM 829 C C . LEU A 1 108 ? 11.250 5.330 12.243 1.00 45.34 108 LEU A C 1
ATOM 831 O O . LEU A 1 108 ? 10.619 4.903 11.280 1.00 45.34 108 LEU A O 1
ATOM 835 N N . ASN A 1 109 ? 12.583 5.306 12.298 1.00 41.88 109 ASN A N 1
ATOM 836 C CA . ASN A 1 109 ? 13.483 4.750 11.284 1.00 41.88 109 ASN A CA 1
ATOM 837 C C . ASN A 1 109 ? 13.394 3.210 11.227 1.00 41.88 109 ASN A C 1
ATOM 839 O O . ASN A 1 109 ? 14.351 2.494 11.502 1.00 41.88 109 ASN A O 1
ATOM 843 N N . ILE A 1 110 ? 12.203 2.696 10.928 1.00 46.38 110 ILE A N 1
ATOM 844 C CA . ILE A 1 110 ? 11.929 1.275 10.691 1.00 46.38 110 ILE A CA 1
ATOM 845 C C . ILE A 1 110 ? 11.991 0.993 9.175 1.00 46.38 110 ILE A C 1
ATOM 847 O O . ILE A 1 110 ? 12.285 -0.124 8.750 1.00 46.38 110 ILE A O 1
ATOM 851 N N . SER A 1 111 ? 11.821 2.034 8.345 1.00 41.53 111 SER A N 1
ATOM 852 C CA . SER A 1 111 ? 11.882 1.999 6.877 1.00 41.53 111 SER A CA 1
ATOM 853 C C . SER A 1 111 ? 13.219 1.482 6.330 1.00 41.53 111 SER A C 1
ATOM 855 O O . SER A 1 111 ? 13.226 0.775 5.318 1.00 41.53 111 SER A O 1
ATOM 857 N N . ASN A 1 112 ? 14.338 1.762 7.013 1.00 40.38 112 ASN A N 1
ATOM 858 C CA . ASN A 1 112 ? 15.662 1.277 6.606 1.00 40.38 112 ASN A CA 1
ATOM 859 C C . ASN A 1 112 ? 15.939 -0.183 6.983 1.00 40.38 112 ASN A C 1
ATOM 861 O O . ASN A 1 112 ? 16.907 -0.744 6.483 1.00 40.38 112 ASN A O 1
ATOM 865 N N . LEU A 1 113 ? 15.109 -0.818 7.818 1.00 38.78 113 LEU A N 1
ATOM 866 C CA . LEU A 1 113 ? 15.334 -2.204 8.245 1.00 38.78 113 LEU A CA 1
ATOM 867 C C . LEU A 1 113 ? 14.529 -3.232 7.437 1.00 38.78 113 LEU A C 1
ATOM 869 O O . LEU A 1 113 ? 14.905 -4.399 7.414 1.00 38.78 113 LEU A O 1
ATOM 873 N N . VAL A 1 114 ? 13.435 -2.834 6.769 1.00 44.62 114 VAL A N 1
ATOM 874 C CA . VAL A 1 114 ? 12.496 -3.800 6.152 1.00 44.62 114 VAL A CA 1
ATOM 875 C C . VAL A 1 114 ? 12.246 -3.566 4.653 1.00 44.62 114 VAL A C 1
ATOM 877 O O . VAL A 1 114 ? 11.869 -4.502 3.944 1.00 44.62 114 VAL A O 1
ATOM 880 N N . THR A 1 115 ? 12.500 -2.356 4.136 1.00 43.81 115 THR A N 1
ATOM 881 C CA . THR A 1 115 ? 12.114 -1.970 2.758 1.00 43.81 115 THR A CA 1
ATOM 882 C C . THR A 1 115 ? 13.269 -1.891 1.753 1.00 43.81 115 THR A C 1
ATOM 884 O O . THR A 1 115 ? 13.014 -1.945 0.551 1.00 43.81 115 THR A O 1
ATOM 887 N N . PHE A 1 116 ? 14.528 -1.818 2.204 1.00 42.47 116 PHE A N 1
ATOM 888 C CA . PHE A 1 116 ? 15.697 -1.654 1.316 1.00 42.47 116 PHE A CA 1
ATOM 889 C C . PHE A 1 116 ? 16.664 -2.847 1.277 1.00 42.47 116 PHE A C 1
ATOM 891 O O . PHE A 1 116 ? 17.560 -2.878 0.437 1.00 42.47 116 PHE A O 1
ATOM 898 N N . GLN A 1 117 ? 16.441 -3.868 2.107 1.00 37.81 117 GLN A N 1
ATOM 899 C CA . GLN A 1 117 ? 17.122 -5.159 2.014 1.00 37.81 117 GLN A CA 1
ATOM 900 C C . GLN A 1 117 ? 16.077 -6.274 1.964 1.00 37.81 117 GLN A C 1
ATOM 902 O O . GLN A 1 117 ? 15.425 -6.588 2.954 1.00 37.81 117 GLN A O 1
ATOM 907 N N . ALA A 1 118 ? 15.923 -6.912 0.813 1.00 45.41 118 ALA A N 1
ATOM 908 C CA . ALA A 1 118 ? 15.545 -8.319 0.783 1.00 45.41 118 ALA A CA 1
ATOM 909 C C . ALA A 1 118 ? 16.779 -9.064 0.253 1.00 45.41 118 ALA A C 1
ATOM 911 O O . ALA A 1 118 ? 17.369 -8.563 -0.705 1.00 45.41 118 ALA A O 1
ATOM 912 N N . PRO A 1 119 ? 17.190 -10.209 0.842 1.00 45.28 119 PRO A N 1
ATOM 913 C CA . PRO A 1 119 ? 16.265 -11.328 0.989 1.00 45.28 119 PRO A CA 1
ATOM 914 C C . PRO A 1 119 ? 16.525 -12.297 2.172 1.00 45.28 119 PRO A C 1
ATOM 916 O O . PRO A 1 119 ? 16.401 -13.488 1.960 1.00 45.28 119 PRO A O 1
ATOM 919 N N . GLU A 1 120 ? 16.865 -11.886 3.404 1.00 44.44 120 GLU A N 1
ATOM 920 C CA . GLU A 1 120 ? 17.164 -12.893 4.467 1.00 44.44 120 GLU A CA 1
ATOM 921 C C . GLU A 1 120 ? 16.661 -12.600 5.888 1.00 44.44 120 GLU A C 1
ATOM 923 O O . GLU A 1 120 ? 16.788 -13.452 6.767 1.00 44.44 120 GLU A O 1
ATOM 928 N N . ALA A 1 121 ? 15.986 -11.475 6.141 1.00 46.75 121 ALA A N 1
ATOM 929 C CA . ALA A 1 121 ? 15.356 -11.231 7.444 1.00 46.75 121 ALA A CA 1
ATOM 930 C C . ALA A 1 121 ? 14.049 -12.034 7.611 1.00 46.75 121 ALA A C 1
ATOM 932 O O . ALA A 1 121 ? 13.007 -11.525 8.015 1.00 46.75 121 ALA A O 1
ATOM 933 N N . SER A 1 122 ? 14.082 -13.319 7.274 1.00 51.09 122 SER A N 1
ATOM 934 C CA . SER A 1 122 ? 13.129 -14.277 7.794 1.00 51.09 122 SER A CA 1
ATOM 935 C C . SER A 1 122 ? 13.365 -14.386 9.295 1.00 51.09 122 SER A C 1
ATOM 937 O O . SER A 1 122 ? 14.376 -14.933 9.726 1.00 51.09 122 SER A O 1
ATOM 939 N N . PHE A 1 123 ? 12.417 -13.890 10.089 1.00 50.12 123 PHE A N 1
ATOM 940 C CA . PHE A 1 123 ? 12.446 -13.981 11.555 1.00 50.12 123 PHE A CA 1
ATOM 941 C C . PHE A 1 123 ? 12.648 -15.426 12.067 1.00 50.12 123 PHE A C 1
ATOM 943 O O . PHE A 1 123 ? 13.075 -15.635 13.196 1.00 50.12 123 PHE A O 1
ATOM 950 N N . PHE A 1 124 ? 12.388 -16.419 11.205 1.00 56.94 124 PHE A N 1
ATOM 951 C CA . PHE A 1 124 ? 12.574 -17.851 11.448 1.00 56.94 124 PHE A CA 1
ATOM 952 C C . PHE A 1 124 ? 13.431 -18.571 10.388 1.00 56.94 124 PHE A C 1
ATOM 954 O O . PHE A 1 124 ? 13.227 -19.761 10.165 1.00 56.94 124 PHE A O 1
ATOM 961 N N . SER A 1 125 ? 14.321 -17.881 9.660 1.00 56.94 125 SER A N 1
ATOM 962 C CA . SER A 1 125 ? 15.161 -18.513 8.611 1.00 56.94 125 SER A CA 1
ATOM 963 C C . SER A 1 125 ? 14.366 -19.206 7.481 1.00 56.94 125 SER A C 1
ATOM 965 O O . SER A 1 125 ? 14.888 -20.045 6.752 1.00 56.94 125 SER A O 1
ATOM 967 N N . ARG A 1 126 ? 13.072 -18.886 7.345 1.00 57.59 126 ARG A N 1
ATOM 968 C CA . ARG A 1 126 ? 12.155 -19.457 6.356 1.00 57.59 126 ARG A CA 1
ATOM 969 C C . ARG A 1 126 ? 12.074 -18.556 5.131 1.00 57.59 126 ARG A C 1
ATOM 971 O O . ARG A 1 126 ? 11.616 -17.419 5.238 1.00 57.59 126 ARG A O 1
ATOM 978 N N . SER A 1 127 ? 12.428 -19.089 3.964 1.00 62.97 127 SER A N 1
ATOM 979 C CA . SER A 1 127 ? 12.145 -18.442 2.685 1.00 62.97 127 SER A CA 1
ATOM 980 C C . SER A 1 127 ? 10.632 -18.259 2.537 1.00 62.97 127 SER A C 1
ATOM 982 O O . SER A 1 127 ? 9.859 -19.219 2.483 1.00 62.97 127 SER A O 1
ATOM 984 N N . LEU A 1 128 ? 10.189 -17.002 2.552 1.00 70.81 128 LEU A N 1
ATOM 985 C CA . LEU A 1 128 ? 8.787 -16.678 2.327 1.00 70.81 128 LEU A CA 1
ATOM 986 C C . LEU A 1 128 ? 8.450 -16.949 0.856 1.00 70.81 128 LEU A C 1
ATOM 988 O O . LEU A 1 128 ? 9.244 -16.603 -0.022 1.00 70.81 128 LEU A O 1
ATOM 992 N N . PRO A 1 129 ? 7.291 -17.554 0.559 1.00 80.19 129 PRO A N 1
ATOM 993 C CA . PRO A 1 129 ? 6.895 -17.815 -0.816 1.00 80.19 129 PRO A CA 1
ATOM 994 C C . PRO A 1 129 ? 6.760 -16.498 -1.589 1.00 80.19 129 PRO A C 1
ATOM 996 O O . PRO A 1 129 ? 6.034 -15.591 -1.174 1.00 80.19 129 PRO A O 1
ATOM 999 N N . VAL A 1 130 ? 7.458 -16.405 -2.723 1.00 84.50 130 VAL A N 1
ATOM 1000 C CA . VAL A 1 130 ? 7.364 -15.274 -3.651 1.00 84.50 130 VAL A CA 1
ATOM 1001 C C . VAL A 1 130 ? 6.459 -15.672 -4.809 1.00 84.50 130 VAL A C 1
ATOM 1003 O O . VAL A 1 130 ? 6.752 -16.603 -5.556 1.00 84.50 130 VAL A O 1
ATOM 1006 N N . ILE A 1 131 ? 5.342 -14.967 -4.945 1.00 89.25 131 ILE A N 1
ATOM 1007 C CA . ILE A 1 131 ? 4.392 -15.128 -6.040 1.00 89.25 131 ILE A CA 1
ATOM 1008 C C . ILE A 1 131 ? 4.730 -14.069 -7.080 1.00 89.25 131 ILE A C 1
ATOM 1010 O O . ILE A 1 131 ? 4.577 -12.873 -6.839 1.00 89.25 131 ILE A O 1
ATOM 1014 N N . GLU A 1 132 ? 5.216 -14.504 -8.233 1.00 91.81 132 GLU A N 1
ATOM 1015 C CA . GLU A 1 132 ? 5.607 -13.607 -9.313 1.00 91.81 132 GLU A CA 1
ATOM 1016 C C . GLU A 1 132 ? 4.443 -13.311 -10.254 1.00 91.81 132 GLU A C 1
ATOM 1018 O O . GLU A 1 132 ? 3.860 -14.214 -10.861 1.00 91.81 132 GLU A O 1
ATOM 1023 N N . VAL A 1 133 ? 4.156 -12.028 -10.454 1.00 92.12 133 VAL A N 1
ATOM 1024 C CA . VAL A 1 133 ? 3.214 -11.588 -11.481 1.00 92.12 133 VAL A CA 1
ATOM 1025 C C . VAL A 1 133 ? 3.972 -11.423 -12.792 1.00 92.12 133 VAL A C 1
ATOM 1027 O O . VAL A 1 133 ? 4.896 -10.622 -12.893 1.00 92.12 133 VAL A O 1
ATOM 1030 N N . ARG A 1 134 ? 3.587 -12.201 -13.809 1.00 91.62 134 ARG A N 1
ATOM 1031 C CA . ARG A 1 134 ? 4.231 -12.202 -15.139 1.00 91.62 134 ARG A CA 1
ATOM 1032 C C . ARG A 1 134 ? 3.381 -11.573 -16.240 1.00 91.62 134 ARG A C 1
ATOM 1034 O O . ARG A 1 134 ? 3.861 -11.429 -17.362 1.00 91.62 134 ARG A O 1
ATOM 1041 N N . SER A 1 135 ? 2.134 -11.231 -15.923 1.00 92.31 135 SER A N 1
ATOM 1042 C CA . SER A 1 135 ? 1.153 -10.681 -16.858 1.00 92.31 135 SER A CA 1
ATOM 1043 C C . SER A 1 135 ? 0.685 -9.304 -16.399 1.00 92.31 135 SER A C 1
ATOM 1045 O O . SER A 1 135 ? 0.307 -9.129 -15.241 1.00 92.31 135 SER A O 1
ATOM 1047 N N . GLU A 1 136 ? 0.683 -8.341 -17.316 1.00 89.38 136 GLU A N 1
ATOM 1048 C CA . GLU A 1 136 ? 0.266 -6.957 -17.064 1.00 89.38 136 GLU A CA 1
ATOM 1049 C C . GLU A 1 136 ? -1.229 -6.853 -16.743 1.00 89.38 136 GLU A C 1
ATOM 1051 O O . GLU A 1 136 ? -1.622 -6.113 -15.846 1.00 89.38 136 GLU A O 1
ATOM 1056 N N . SER A 1 137 ? -2.073 -7.653 -17.401 1.00 91.56 137 SER A N 1
ATOM 1057 C CA . SER A 1 137 ? -3.514 -7.698 -17.116 1.00 91.56 137 SER A CA 1
ATOM 1058 C C . SER A 1 137 ? -3.799 -8.223 -15.709 1.00 91.56 137 SER A C 1
ATOM 1060 O O . SER A 1 137 ? -4.646 -7.683 -14.998 1.00 91.56 137 SER A O 1
ATOM 1062 N N . VAL A 1 138 ? -3.041 -9.235 -15.277 1.00 92.75 138 VAL A N 1
ATOM 1063 C CA . VAL A 1 138 ? -3.112 -9.767 -13.911 1.00 92.75 138 VAL A CA 1
ATOM 1064 C C . VAL A 1 138 ? -2.609 -8.730 -12.912 1.00 92.75 138 VAL A C 1
ATOM 1066 O O . VAL A 1 138 ? -3.230 -8.559 -11.867 1.00 92.75 138 VAL A O 1
ATOM 1069 N N . LEU A 1 139 ? -1.536 -8.001 -13.235 1.00 90.44 139 LEU A N 1
ATOM 1070 C CA . LEU A 1 139 ? -1.043 -6.907 -12.400 1.00 90.44 139 LEU A CA 1
ATOM 1071 C C . LEU A 1 139 ? -2.105 -5.819 -12.218 1.00 90.44 139 LEU A C 1
ATOM 1073 O O . LEU A 1 139 ? -2.374 -5.434 -11.085 1.00 90.44 139 LEU A O 1
ATOM 1077 N N . LEU A 1 140 ? -2.727 -5.352 -13.302 1.00 91.94 140 LEU A N 1
ATOM 1078 C CA . LEU A 1 140 ? -3.781 -4.336 -13.244 1.00 91.94 140 LEU A CA 1
ATOM 1079 C C . LEU A 1 140 ? -4.987 -4.825 -12.435 1.00 91.94 140 LEU A C 1
ATOM 1081 O O . LEU A 1 140 ? -5.470 -4.111 -11.556 1.00 91.94 140 LEU A O 1
ATOM 1085 N N . GLY A 1 141 ? -5.436 -6.060 -12.675 1.00 94.81 141 GLY A N 1
ATOM 1086 C CA . GLY A 1 141 ? -6.525 -6.669 -11.914 1.00 94.81 141 GLY A CA 1
ATOM 1087 C C . GLY A 1 141 ? -6.208 -6.772 -10.420 1.00 94.81 141 GLY A C 1
ATOM 1088 O O . GLY A 1 141 ? -7.026 -6.373 -9.592 1.00 94.81 141 GLY A O 1
ATOM 1089 N N . LEU A 1 142 ? -5.006 -7.237 -10.065 1.00 92.38 142 LEU A N 1
ATOM 1090 C CA . LEU A 1 142 ? -4.545 -7.315 -8.676 1.00 92.38 142 LEU A CA 1
ATOM 1091 C C . LEU A 1 142 ? -4.378 -5.932 -8.049 1.00 92.38 142 LEU A C 1
ATOM 1093 O O . LEU A 1 142 ? -4.759 -5.753 -6.901 1.00 92.38 142 LEU A O 1
ATOM 1097 N N . TYR A 1 143 ? -3.861 -4.948 -8.781 1.00 88.56 143 TYR A N 1
ATOM 1098 C CA . TYR A 1 143 ? -3.723 -3.579 -8.294 1.00 88.56 143 TYR A CA 1
ATOM 1099 C C . TYR A 1 143 ? -5.081 -2.987 -7.908 1.00 88.56 143 TYR A C 1
ATOM 1101 O O . TYR A 1 143 ? -5.236 -2.463 -6.803 1.00 88.56 143 TYR A O 1
ATOM 1109 N N . ILE A 1 144 ? -6.078 -3.118 -8.790 1.00 91.00 144 ILE A N 1
ATOM 1110 C CA . ILE A 1 144 ? -7.444 -2.655 -8.532 1.00 91.00 144 ILE A CA 1
ATOM 1111 C C . ILE A 1 144 ? -8.037 -3.434 -7.356 1.00 91.00 144 ILE A C 1
ATOM 1113 O O . ILE A 1 144 ? -8.508 -2.828 -6.396 1.00 91.00 144 ILE A O 1
ATOM 1117 N N . LEU A 1 145 ? -7.967 -4.767 -7.386 1.00 94.00 145 LEU A N 1
ATOM 1118 C CA . LEU A 1 145 ? -8.535 -5.624 -6.349 1.00 94.00 145 LEU A CA 1
ATOM 1119 C C . LEU A 1 145 ? -7.934 -5.336 -4.969 1.00 94.00 145 LEU A C 1
ATOM 1121 O O . LEU A 1 145 ? -8.674 -5.087 -4.022 1.00 94.00 145 LEU A O 1
ATOM 1125 N N . LEU A 1 146 ? -6.605 -5.338 -4.848 1.00 91.06 146 LEU A N 1
ATOM 1126 C CA . LEU A 1 146 ? -5.909 -5.100 -3.583 1.00 91.06 146 LEU A CA 1
ATOM 1127 C C . LEU A 1 146 ? -6.174 -3.689 -3.058 1.00 91.06 146 LEU A C 1
ATOM 1129 O O . LEU A 1 146 ? -6.384 -3.529 -1.859 1.00 91.06 146 LEU A O 1
ATOM 1133 N N . SER A 1 147 ? -6.245 -2.683 -3.934 1.00 86.56 147 SER A N 1
ATOM 1134 C CA . SER A 1 147 ? -6.600 -1.316 -3.533 1.00 86.56 147 SER A CA 1
ATOM 1135 C C . SER A 1 147 ? -8.040 -1.231 -3.021 1.00 86.56 147 SER A C 1
ATOM 1137 O O . SER A 1 147 ? -8.301 -0.625 -1.985 1.00 86.56 147 SER A O 1
ATOM 1139 N N . LEU A 1 148 ? -8.992 -1.874 -3.703 1.00 91.06 148 LEU A N 1
ATOM 1140 C CA . LEU A 1 148 ? -10.394 -1.909 -3.284 1.00 91.06 148 LEU A CA 1
ATOM 1141 C C . LEU A 1 148 ? -10.579 -2.650 -1.953 1.00 91.06 148 LEU A C 1
ATOM 1143 O O . LEU A 1 148 ? -11.310 -2.172 -1.081 1.00 91.06 148 LEU A O 1
ATOM 1147 N N . VAL A 1 149 ? -9.891 -3.780 -1.772 1.00 92.50 149 VAL A N 1
ATOM 1148 C CA . VAL A 1 149 ? -9.899 -4.552 -0.520 1.00 92.50 149 VAL A CA 1
ATOM 1149 C C . VAL A 1 149 ? -9.237 -3.761 0.604 1.00 92.50 149 VAL A C 1
ATOM 1151 O O . VAL A 1 149 ? -9.819 -3.632 1.679 1.00 92.50 149 VAL A O 1
ATOM 1154 N N . GLY A 1 150 ? -8.072 -3.162 0.357 1.00 89.56 150 GLY A N 1
ATOM 1155 C CA . GLY A 1 150 ? -7.406 -2.296 1.326 1.00 89.56 150 GLY A CA 1
ATOM 1156 C C . GLY A 1 150 ? -8.299 -1.139 1.765 1.00 89.56 150 GLY A C 1
ATOM 1157 O O . GLY A 1 150 ? -8.371 -0.810 2.947 1.00 89.56 150 GLY A O 1
ATOM 1158 N N . MET A 1 151 ? -9.063 -0.564 0.834 1.00 89.56 151 MET A N 1
ATOM 1159 C CA . MET A 1 151 ? -9.984 0.533 1.132 1.00 89.56 151 MET A CA 1
ATOM 1160 C C . MET A 1 151 ? -11.124 0.070 2.018 1.00 89.56 151 MET A C 1
ATOM 1162 O O . MET A 1 151 ? -11.525 0.792 2.924 1.00 89.56 151 MET A O 1
ATOM 1166 N N . LEU A 1 152 ? -11.625 -1.144 1.798 1.00 91.25 152 LEU A N 1
ATOM 1167 C CA . LEU A 1 152 ? -12.656 -1.733 2.641 1.00 91.25 152 LEU A CA 1
ATOM 1168 C C . LEU A 1 152 ? -12.145 -1.944 4.070 1.00 91.25 152 LEU A C 1
ATOM 1170 O O . LEU A 1 152 ? -12.840 -1.594 5.028 1.00 91.25 152 LEU A O 1
ATOM 1174 N N . ILE A 1 153 ? -10.917 -2.449 4.216 1.00 90.06 153 ILE A N 1
ATOM 1175 C CA . ILE A 1 153 ? -10.260 -2.617 5.518 1.00 90.06 153 ILE A CA 1
ATOM 1176 C C . ILE A 1 153 ? -10.079 -1.250 6.193 1.00 90.06 153 ILE A C 1
ATOM 1178 O O . ILE A 1 153 ? -10.470 -1.080 7.348 1.00 90.06 153 ILE A O 1
ATOM 1182 N N . GLY A 1 154 ? -9.576 -0.248 5.468 1.00 87.25 154 GLY A N 1
ATOM 1183 C CA . GLY A 1 154 ? -9.379 1.106 5.986 1.00 87.25 154 GLY A CA 1
ATOM 1184 C C . GLY A 1 154 ? -10.676 1.797 6.401 1.00 87.25 154 GLY A C 1
ATOM 1185 O O . GLY A 1 154 ? -10.750 2.351 7.496 1.00 87.25 154 GLY A O 1
ATOM 1186 N N . CYS A 1 155 ? -11.733 1.708 5.590 1.00 88.38 155 CYS A N 1
ATOM 1187 C CA . CYS A 1 155 ? -13.058 2.221 5.946 1.00 88.38 155 CYS A CA 1
ATOM 1188 C C . CYS A 1 155 ? -13.637 1.513 7.178 1.00 88.38 155 CYS A C 1
ATOM 1190 O O . CYS A 1 155 ? -14.267 2.168 8.007 1.00 88.38 155 CYS A O 1
ATOM 1192 N N . SER A 1 156 ? -13.413 0.202 7.318 1.00 89.19 156 SER A N 1
ATOM 1193 C CA . SER A 1 156 ? -13.828 -0.554 8.508 1.00 89.19 156 SER A CA 1
ATOM 1194 C C . SER A 1 156 ? -13.106 -0.041 9.754 1.00 89.19 156 SER A C 1
ATOM 1196 O O . SER A 1 156 ? -13.747 0.296 10.747 1.00 89.19 156 SER A O 1
ATOM 1198 N N . TYR A 1 157 ? -11.777 0.068 9.679 1.00 87.75 157 TYR A N 1
ATOM 1199 C CA . TYR A 1 157 ? -10.920 0.523 10.772 1.00 87.75 157 TYR A CA 1
ATOM 1200 C C . TYR A 1 157 ? -11.262 1.949 11.221 1.00 87.75 157 TYR A C 1
ATOM 1202 O O . TYR A 1 157 ? -11.544 2.181 12.397 1.00 87.75 157 TYR A O 1
ATOM 1210 N N . LEU A 1 158 ? -11.321 2.896 10.280 1.00 86.81 158 LEU A N 1
ATOM 1211 C CA . LEU A 1 158 ? -11.688 4.281 10.581 1.00 86.81 158 LEU A CA 1
ATOM 1212 C C . LEU A 1 158 ? -13.125 4.397 11.084 1.00 86.81 158 LEU A C 1
ATOM 1214 O O . LEU A 1 158 ? -13.396 5.212 11.958 1.00 86.81 158 LEU A O 1
ATOM 1218 N N . GLY A 1 159 ? -14.043 3.580 10.564 1.00 87.56 159 GLY A N 1
ATOM 1219 C CA . GLY A 1 159 ? -15.424 3.531 11.030 1.00 87.56 159 GLY A CA 1
ATOM 1220 C C . GLY A 1 159 ? -15.535 3.112 12.496 1.00 87.56 159 GLY A C 1
ATOM 1221 O O . GLY A 1 159 ? -16.299 3.718 13.246 1.00 87.56 159 GLY A O 1
ATOM 1222 N N . LEU A 1 160 ? -14.739 2.125 12.921 1.00 87.44 160 LEU A N 1
ATOM 1223 C CA . LEU A 1 160 ? -14.672 1.692 14.319 1.00 87.44 160 LEU A CA 1
ATOM 1224 C C . LEU A 1 160 ? -14.093 2.784 15.228 1.00 87.44 160 LEU A C 1
ATOM 1226 O O . LEU A 1 160 ? -14.659 3.055 16.285 1.00 87.44 160 LEU A O 1
ATOM 1230 N N . ILE A 1 161 ? -13.016 3.454 14.803 1.00 85.44 161 ILE A N 1
ATOM 1231 C CA . ILE A 1 161 ? -12.433 4.576 15.559 1.00 85.44 161 ILE A CA 1
ATOM 1232 C C . ILE A 1 161 ? -13.425 5.735 15.657 1.00 85.44 161 ILE A C 1
ATOM 1234 O O . ILE A 1 161 ? -13.635 6.278 16.738 1.00 85.44 161 ILE A O 1
ATOM 1238 N N . ALA A 1 162 ? -14.068 6.098 14.548 1.00 85.56 162 ALA A N 1
ATOM 1239 C CA . ALA A 1 162 ? -15.035 7.187 14.514 1.00 85.56 162 ALA A CA 1
ATOM 1240 C C . ALA A 1 162 ? -16.231 6.916 15.435 1.00 85.56 162 ALA A C 1
ATOM 1242 O O . ALA A 1 162 ? -16.705 7.834 16.101 1.00 85.56 162 ALA A O 1
ATOM 1243 N N . GLN A 1 163 ? -16.700 5.666 15.500 1.00 85.06 163 GLN A N 1
ATOM 1244 C CA . GLN A 1 163 ? -17.770 5.276 16.412 1.00 85.06 163 GLN A CA 1
ATOM 1245 C C . GLN A 1 163 ? -17.338 5.384 17.878 1.00 85.06 163 GLN A C 1
ATOM 1247 O O . GLN A 1 163 ? -18.094 5.902 18.697 1.00 85.06 163 GLN A O 1
ATOM 1252 N N . GLU A 1 164 ? -16.123 4.945 18.209 1.00 85.38 164 GLU A N 1
ATOM 1253 C CA . GLU A 1 164 ? -15.626 5.033 19.582 1.00 85.38 164 GLU A CA 1
ATOM 1254 C C . GLU A 1 164 ? -15.422 6.483 20.034 1.00 85.38 164 GLU A C 1
ATOM 1256 O O . GLU A 1 164 ? -15.812 6.843 21.143 1.00 85.38 164 GLU A O 1
ATOM 1261 N N . VAL A 1 165 ? -14.889 7.335 19.154 1.00 82.38 165 VAL A N 1
ATOM 1262 C CA . VAL A 1 165 ? -14.700 8.767 19.430 1.00 82.38 165 VAL A CA 1
ATOM 1263 C C . VAL A 1 165 ? -16.039 9.498 19.571 1.00 82.38 165 VAL A C 1
ATOM 1265 O O . VAL A 1 165 ? -16.145 10.419 20.379 1.00 82.38 165 VAL A O 1
ATOM 1268 N N . ARG A 1 166 ? -17.062 9.124 18.789 1.00 81.44 166 ARG A N 1
ATOM 1269 C CA . ARG A 1 166 ? -18.342 9.847 18.747 1.00 81.44 166 ARG A CA 1
ATOM 1270 C C . ARG A 1 166 ? -19.336 9.390 19.808 1.00 81.44 166 ARG A C 1
ATOM 1272 O O . ARG A 1 166 ? -19.916 10.228 20.489 1.00 81.44 166 ARG A O 1
ATOM 1279 N N . ASP A 1 167 ? -19.547 8.083 19.913 1.00 76.25 167 ASP A N 1
ATOM 1280 C CA . ASP A 1 167 ? -20.693 7.525 20.632 1.00 76.25 167 ASP A CA 1
ATOM 1281 C C . ASP A 1 167 ? -20.274 6.761 21.900 1.00 76.25 167 ASP A C 1
ATOM 1283 O O . ASP A 1 167 ? -21.135 6.386 22.693 1.00 76.25 167 ASP A O 1
ATOM 1287 N N . SER A 1 168 ? -18.969 6.495 22.105 1.00 70.31 168 SER A N 1
ATOM 1288 C CA . SER A 1 168 ? -18.414 5.648 23.191 1.00 70.31 168 SER A CA 1
ATOM 1289 C C . SER A 1 168 ? -19.043 4.242 23.312 1.00 70.31 168 SER A C 1
ATOM 1291 O O . SER A 1 168 ? -18.724 3.475 24.223 1.00 70.31 168 SER A O 1
ATOM 1293 N N . GLN A 1 169 ? -19.930 3.878 22.381 1.00 74.25 169 GLN A N 1
ATOM 1294 C CA . GLN A 1 169 ? -20.589 2.587 22.268 1.00 74.25 169 GLN A CA 1
ATOM 1295 C C . GLN A 1 169 ? -20.223 1.966 20.925 1.00 74.25 169 GLN A C 1
ATOM 1297 O O . GLN A 1 169 ? -20.748 2.321 19.869 1.00 74.25 169 GLN A O 1
ATOM 1302 N N . MET A 1 170 ? -19.297 1.014 20.973 1.00 72.94 170 MET A N 1
ATOM 1303 C CA . MET A 1 170 ? -18.834 0.311 19.788 1.00 72.94 170 MET A CA 1
ATOM 1304 C C . MET A 1 170 ? -19.844 -0.770 19.389 1.00 72.94 170 MET A C 1
ATOM 1306 O O . MET A 1 170 ? -20.006 -1.780 20.073 1.00 72.94 170 MET A O 1
ATOM 1310 N N . ASN A 1 171 ? -20.501 -0.574 18.248 1.00 84.12 171 ASN A N 1
ATOM 1311 C CA . ASN A 1 171 ? -21.387 -1.553 17.635 1.00 84.12 171 ASN A CA 1
ATOM 1312 C C . ASN A 1 171 ? -20.774 -2.022 16.313 1.00 84.12 171 ASN A C 1
ATOM 1314 O O . ASN A 1 171 ? -21.057 -1.489 15.237 1.00 84.12 171 ASN A O 1
ATOM 1318 N N . VAL A 1 172 ? -19.942 -3.059 16.414 1.00 84.25 172 VAL A N 1
ATOM 1319 C CA . VAL A 1 172 ? -19.223 -3.656 15.279 1.00 84.25 172 VAL A CA 1
ATOM 1320 C C . VAL A 1 172 ? -20.190 -4.116 14.183 1.00 84.25 172 VAL A C 1
ATOM 1322 O O . VAL A 1 172 ? -19.912 -3.930 13.000 1.00 84.25 172 VAL A O 1
ATOM 1325 N N . ALA A 1 173 ? -21.364 -4.642 14.550 1.00 86.56 173 ALA A N 1
ATOM 1326 C CA . ALA A 1 173 ? -22.372 -5.082 13.587 1.00 86.56 173 ALA A CA 1
ATOM 1327 C C . ALA A 1 173 ? -22.950 -3.913 12.772 1.00 86.56 173 ALA A C 1
ATOM 1329 O O . ALA A 1 173 ? -23.218 -4.058 11.577 1.00 86.56 173 ALA A O 1
ATOM 1330 N N . HIS A 1 174 ? -23.108 -2.739 13.391 1.00 86.94 174 HIS A N 1
ATOM 1331 C CA . HIS A 1 174 ? -23.526 -1.527 12.688 1.00 86.94 174 HIS A CA 1
ATOM 1332 C C . HIS A 1 174 ? -22.482 -1.083 11.660 1.00 86.94 174 HIS A C 1
ATOM 1334 O O . HIS A 1 174 ? -22.835 -0.809 10.511 1.00 86.94 174 HIS A O 1
ATOM 1340 N N . VAL A 1 175 ? -21.205 -1.052 12.059 1.00 85.88 175 VAL A N 1
ATOM 1341 C CA . VAL A 1 175 ? -20.092 -0.710 11.165 1.00 85.88 175 VAL A CA 1
ATOM 1342 C C . VAL A 1 175 ? -20.025 -1.699 10.007 1.00 85.88 175 VAL A C 1
ATOM 1344 O O . VAL A 1 175 ? -20.061 -1.277 8.857 1.00 85.88 175 VAL A O 1
ATOM 1347 N N . LEU A 1 176 ? -20.053 -3.006 10.274 1.00 86.06 176 LEU A N 1
ATOM 1348 C CA . LEU A 1 176 ? -19.963 -4.033 9.235 1.00 86.06 176 LEU A CA 1
ATOM 1349 C C . LEU A 1 176 ? -21.147 -3.990 8.252 1.00 86.06 176 LEU A C 1
ATOM 1351 O O . LEU A 1 176 ? -20.974 -4.221 7.058 1.00 86.06 176 LEU A O 1
ATOM 1355 N N . ARG A 1 177 ? -22.350 -3.628 8.719 1.00 89.31 177 ARG A N 1
ATOM 1356 C CA . ARG A 1 177 ? -23.527 -3.471 7.847 1.00 89.31 177 ARG A CA 1
ATOM 1357 C C . ARG A 1 177 ? -23.478 -2.195 7.001 1.00 89.31 177 ARG A C 1
ATOM 1359 O O . ARG A 1 177 ? -24.097 -2.163 5.942 1.00 89.31 177 ARG A O 1
ATOM 1366 N N . ARG A 1 178 ? -22.790 -1.140 7.451 1.00 89.44 178 ARG A N 1
ATOM 1367 C CA . ARG A 1 178 ? -22.709 0.152 6.739 1.00 89.44 178 ARG A CA 1
ATOM 1368 C C . ARG A 1 178 ? -21.406 0.375 5.985 1.00 89.44 178 ARG A C 1
ATOM 1370 O O . ARG A 1 178 ? -21.368 1.259 5.131 1.00 89.44 178 ARG A O 1
ATOM 1377 N N . VAL A 1 179 ? -20.371 -0.418 6.250 1.00 90.44 179 VAL A N 1
ATOM 1378 C CA . VAL A 1 179 ? -19.043 -0.195 5.678 1.00 90.44 179 VAL A CA 1
ATOM 1379 C C . VAL A 1 179 ? -19.057 -0.250 4.158 1.00 90.44 179 VAL A C 1
ATOM 1381 O O . VAL A 1 179 ? -18.386 0.559 3.532 1.00 90.44 179 VAL A O 1
ATOM 1384 N N . TRP A 1 180 ? -19.884 -1.106 3.552 1.00 90.88 180 TRP A N 1
ATOM 1385 C CA . TRP A 1 180 ? -20.013 -1.172 2.095 1.00 90.88 180 TRP A CA 1
ATOM 1386 C C . TRP A 1 180 ? -20.530 0.147 1.492 1.00 90.88 180 TRP A C 1
ATOM 1388 O O . TRP A 1 180 ? -20.103 0.529 0.407 1.00 90.88 180 TRP A O 1
ATOM 1398 N N . ILE A 1 181 ? -21.388 0.888 2.209 1.00 90.88 181 ILE A N 1
ATOM 1399 C CA . ILE A 1 181 ? -21.900 2.198 1.775 1.00 90.88 181 ILE A CA 1
ATOM 1400 C C . ILE A 1 181 ? -20.794 3.245 1.867 1.00 90.88 181 ILE A C 1
ATOM 1402 O O . ILE A 1 181 ? -20.610 4.038 0.946 1.00 90.88 181 ILE A O 1
ATOM 1406 N N . TRP A 1 182 ? -20.063 3.270 2.986 1.00 89.38 182 TRP A N 1
ATOM 1407 C CA . TRP A 1 182 ? -18.940 4.192 3.173 1.00 89.38 182 TRP A CA 1
ATOM 1408 C C . TRP A 1 182 ? -17.853 3.941 2.137 1.00 89.38 182 TRP A C 1
ATOM 1410 O O . TRP A 1 182 ? -17.404 4.873 1.480 1.00 89.38 182 TRP A O 1
ATOM 1420 N N . TRP A 1 183 ? -17.519 2.673 1.931 1.00 93.38 183 TRP A N 1
ATOM 1421 C CA . TRP A 1 183 ? -16.591 2.219 0.915 1.00 93.38 183 TRP A CA 1
ATOM 1422 C C . TRP A 1 183 ? -17.029 2.655 -0.484 1.00 93.38 183 TRP A C 1
ATOM 1424 O O . TRP A 1 183 ? -16.242 3.285 -1.177 1.00 93.38 183 TRP A O 1
ATOM 1434 N N . ALA A 1 184 ? -18.288 2.424 -0.875 1.00 92.12 184 ALA A N 1
ATOM 1435 C CA . ALA A 1 184 ? -18.787 2.807 -2.198 1.00 92.12 184 ALA A CA 1
ATOM 1436 C C . ALA A 1 184 ? -18.748 4.327 -2.414 1.00 92.12 184 ALA A C 1
ATOM 1438 O O . ALA A 1 184 ? -18.408 4.795 -3.498 1.00 92.12 184 ALA A O 1
ATOM 1439 N N . ARG A 1 185 ? -19.046 5.117 -1.375 1.00 91.94 185 ARG A N 1
ATOM 1440 C CA . ARG A 1 185 ? -18.951 6.583 -1.435 1.00 91.94 185 ARG A CA 1
ATOM 1441 C C . ARG A 1 185 ? -17.511 7.060 -1.584 1.00 91.94 185 ARG A C 1
ATOM 1443 O O . ARG A 1 185 ? -17.252 7.922 -2.415 1.00 91.94 185 ARG A O 1
ATOM 1450 N N . VAL A 1 186 ? -16.582 6.508 -0.805 1.00 88.50 186 VAL A N 1
ATOM 1451 C CA . VAL A 1 186 ? -15.156 6.859 -0.899 1.00 88.50 186 VAL A CA 1
ATOM 1452 C C . VAL A 1 186 ? -14.584 6.415 -2.247 1.00 88.50 186 VAL A C 1
ATOM 1454 O O . VAL A 1 186 ? -13.884 7.196 -2.885 1.00 88.50 186 VAL A O 1
ATOM 1457 N N . ALA A 1 187 ? -14.954 5.222 -2.725 1.00 90.50 187 ALA A N 1
ATOM 1458 C CA . ALA A 1 187 ? -14.610 4.717 -4.053 1.00 90.50 187 ALA A CA 1
ATOM 1459 C C . ALA A 1 187 ? -15.074 5.676 -5.152 1.00 90.50 187 ALA A C 1
ATOM 1461 O O . ALA A 1 187 ? -14.300 6.027 -6.039 1.00 90.50 187 ALA A O 1
ATOM 1462 N N . LEU A 1 188 ? -16.329 6.128 -5.070 1.00 93.94 188 LEU A N 1
ATOM 1463 C CA . LEU A 1 188 ? -16.914 7.052 -6.033 1.00 93.94 188 LEU A CA 1
ATOM 1464 C C . LEU A 1 188 ? -16.199 8.404 -6.018 1.00 93.94 188 LEU A C 1
ATOM 1466 O O . LEU A 1 188 ? -15.854 8.913 -7.077 1.00 93.94 188 LEU A O 1
ATOM 1470 N N . ILE A 1 189 ? -15.937 8.976 -4.840 1.00 90.94 189 ILE A N 1
ATOM 1471 C CA . ILE A 1 189 ? -15.200 10.243 -4.724 1.00 90.94 189 ILE A CA 1
ATOM 1472 C C . ILE A 1 189 ? -13.794 10.097 -5.317 1.00 90.94 189 ILE A C 1
ATOM 1474 O O . ILE A 1 189 ? -13.376 10.940 -6.107 1.00 90.94 189 ILE A O 1
ATOM 1478 N N . ALA A 1 190 ? -13.081 9.018 -4.988 1.00 87.06 190 ALA A N 1
ATOM 1479 C CA . ALA A 1 190 ? -11.753 8.752 -5.533 1.00 87.06 190 ALA A CA 1
ATOM 1480 C C . ALA A 1 190 ? -11.781 8.599 -7.062 1.00 87.06 190 ALA A C 1
ATOM 1482 O O . ALA A 1 190 ? -10.929 9.161 -7.747 1.00 87.06 190 ALA A O 1
ATOM 1483 N N . LEU A 1 191 ? -12.786 7.901 -7.601 1.00 91.31 191 LEU A N 1
ATOM 1484 C CA . LEU A 1 191 ? -12.987 7.745 -9.039 1.00 91.31 191 LEU A CA 1
ATOM 1485 C C . LEU A 1 191 ? -13.268 9.088 -9.722 1.00 91.31 191 LEU A C 1
ATOM 1487 O O . LEU A 1 191 ? -12.670 9.378 -10.752 1.00 91.31 191 LEU A O 1
ATOM 1491 N N . LEU A 1 192 ? -14.136 9.922 -9.148 1.00 93.88 192 LEU A N 1
ATOM 1492 C CA . LEU A 1 192 ? -14.448 11.246 -9.693 1.00 93.88 192 LEU A CA 1
ATOM 1493 C C . LEU A 1 192 ? -13.218 12.158 -9.698 1.00 93.88 192 LEU A C 1
ATOM 1495 O O . LEU A 1 192 ? -12.969 12.835 -10.692 1.00 93.88 192 LEU A O 1
ATOM 1499 N N . ILE A 1 193 ? -12.420 12.135 -8.626 1.00 89.31 193 ILE A N 1
ATOM 1500 C CA . ILE A 1 193 ? -11.149 12.870 -8.560 1.00 89.31 193 ILE A CA 1
ATOM 1501 C C . ILE A 1 193 ? -10.186 12.361 -9.636 1.00 89.31 193 ILE A C 1
ATOM 1503 O O . ILE A 1 193 ? -9.578 13.163 -10.340 1.00 89.31 193 ILE A O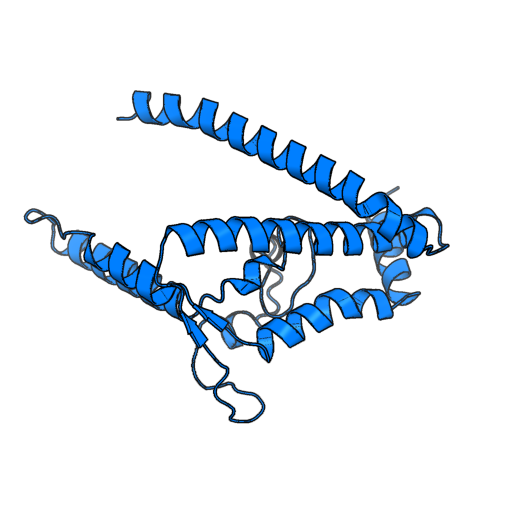 1
ATOM 1507 N N . PHE A 1 194 ? -10.065 11.042 -9.796 1.00 87.75 194 PHE A N 1
ATOM 1508 C CA . PHE A 1 194 ? -9.194 10.439 -10.801 1.00 87.75 194 PHE A CA 1
ATOM 1509 C C . PHE A 1 194 ? -9.609 10.815 -12.231 1.00 87.75 194 PHE A C 1
ATOM 1511 O O . PHE A 1 194 ? -8.775 11.261 -13.016 1.00 87.75 194 PHE A O 1
ATOM 1518 N N . VAL A 1 195 ? -10.900 10.709 -12.558 1.00 92.19 195 VAL A N 1
ATOM 1519 C CA . VAL A 1 195 ? -11.441 11.110 -13.867 1.00 92.19 195 VAL A CA 1
ATOM 1520 C C . VAL A 1 195 ? -11.256 12.610 -14.100 1.00 92.19 195 VAL A C 1
ATOM 1522 O O . VAL A 1 195 ? -10.842 13.005 -15.187 1.00 92.19 195 VAL A O 1
ATOM 1525 N N . GLY A 1 196 ? -11.502 13.445 -13.087 1.00 92.19 196 GLY A N 1
ATOM 1526 C CA . GLY A 1 196 ? -11.280 14.889 -13.170 1.00 92.19 196 GLY A CA 1
ATOM 1527 C C . GLY A 1 196 ? -9.817 15.241 -13.449 1.00 92.19 196 GLY A C 1
ATOM 1528 O O . GLY A 1 196 ? -9.537 16.060 -14.321 1.00 92.19 196 GLY A O 1
ATOM 1529 N N . LEU A 1 197 ? -8.878 14.574 -12.772 1.00 88.56 197 LEU A N 1
ATOM 1530 C CA . LEU A 1 197 ? -7.442 14.732 -13.016 1.00 88.56 197 LEU A CA 1
ATOM 1531 C C . LEU A 1 197 ? -7.047 14.301 -14.431 1.00 88.56 197 LEU A C 1
ATOM 1533 O O . LEU A 1 197 ? -6.272 15.005 -15.069 1.00 88.56 197 LEU A O 1
ATOM 1537 N N . LEU A 1 198 ? -7.585 13.191 -14.948 1.00 88.25 198 LEU A N 1
ATOM 1538 C CA . LEU A 1 198 ? -7.313 12.758 -16.323 1.00 88.25 198 LEU A CA 1
ATOM 1539 C C . LEU A 1 198 ? -7.852 13.754 -17.356 1.00 88.25 198 LEU A C 1
ATOM 1541 O O . LEU A 1 198 ? -7.144 14.101 -18.299 1.00 88.25 198 LEU A O 1
ATOM 1545 N N . MET A 1 199 ? -9.075 14.247 -17.153 1.00 91.12 199 MET A N 1
ATOM 1546 C CA . MET A 1 199 ? -9.701 15.237 -18.034 1.00 91.12 199 MET A CA 1
ATOM 1547 C C . MET A 1 199 ? -8.922 16.555 -18.082 1.00 91.12 199 MET A C 1
ATOM 1549 O O . MET A 1 199 ? -8.885 17.193 -19.128 1.00 91.12 199 MET A O 1
ATOM 1553 N N . LEU A 1 200 ? -8.279 16.954 -16.979 1.00 89.69 200 LEU A N 1
ATOM 1554 C CA . LEU A 1 200 ? -7.438 18.155 -16.916 1.00 89.69 200 LEU A CA 1
ATOM 1555 C C . LEU A 1 200 ? -5.993 17.911 -17.377 1.00 89.69 200 LEU A C 1
ATOM 1557 O O . LEU A 1 200 ? -5.380 18.795 -17.972 1.00 89.69 200 LEU A O 1
ATOM 1561 N N . GLY A 1 201 ? -5.442 16.725 -17.113 1.00 84.38 201 GLY A N 1
ATOM 1562 C CA . GLY A 1 201 ? -4.049 16.388 -17.408 1.00 84.38 201 GLY A CA 1
ATOM 1563 C C . GLY A 1 201 ? -3.776 16.155 -18.893 1.00 84.38 201 GLY A C 1
ATOM 1564 O O . GLY A 1 201 ? -2.737 16.583 -19.391 1.00 84.38 201 GLY A O 1
ATOM 1565 N N . VAL A 1 202 ? -4.710 15.528 -19.619 1.00 87.62 202 VAL A N 1
ATOM 1566 C CA . VAL A 1 202 ? -4.553 15.265 -21.062 1.00 87.62 202 VAL A CA 1
ATOM 1567 C C . VAL A 1 202 ? -4.408 16.563 -21.877 1.00 87.62 202 VAL A C 1
ATOM 1569 O O . VAL A 1 202 ? -3.456 16.651 -22.650 1.00 87.62 202 VAL A O 1
ATOM 1572 N N . PRO A 1 203 ? -5.250 17.600 -21.692 1.00 86.31 203 PRO A N 1
ATOM 1573 C CA . PRO A 1 203 ? -5.069 18.886 -22.365 1.00 86.31 203 PRO A CA 1
ATOM 1574 C C . PRO A 1 203 ? -3.721 19.545 -22.066 1.00 86.31 203 PRO A C 1
ATOM 1576 O O . PRO A 1 203 ? -3.095 20.089 -22.968 1.00 86.31 203 PRO A O 1
ATOM 1579 N N . LEU A 1 204 ? -3.257 19.481 -20.813 1.00 84.44 204 LEU A N 1
ATOM 1580 C CA . LEU A 1 204 ? -1.990 20.093 -20.415 1.00 84.44 204 LEU A CA 1
ATOM 1581 C C . LEU A 1 204 ? -0.800 19.434 -21.129 1.00 84.44 204 LEU A C 1
ATOM 1583 O O . LEU A 1 204 ? 0.102 20.131 -21.582 1.00 84.44 204 LEU A O 1
ATOM 1587 N N . LEU A 1 205 ? -0.825 18.105 -21.272 1.00 81.19 205 LEU A N 1
ATOM 1588 C CA . LEU A 1 205 ? 0.199 17.364 -22.012 1.00 81.19 205 LEU A CA 1
ATOM 1589 C C . LEU A 1 205 ? 0.203 17.718 -23.502 1.00 81.19 205 LEU A C 1
ATOM 1591 O O . LEU A 1 205 ? 1.275 17.827 -24.079 1.00 81.19 205 LEU A O 1
ATOM 1595 N N . VAL A 1 206 ? -0.968 17.942 -24.107 1.00 87.62 206 VAL A N 1
ATOM 1596 C CA . VAL A 1 206 ? -1.076 18.366 -25.516 1.00 87.62 206 VAL A CA 1
ATOM 1597 C C . VAL A 1 206 ? -0.566 19.794 -25.730 1.00 87.62 206 VAL A C 1
ATOM 1599 O O . VAL A 1 206 ? -0.071 20.100 -26.803 1.00 87.62 206 VAL A O 1
ATOM 1602 N N . ILE A 1 207 ? -0.681 20.675 -24.732 1.00 87.75 207 ILE A N 1
ATOM 1603 C CA . ILE A 1 207 ? -0.188 22.061 -24.828 1.00 87.75 207 ILE A CA 1
ATOM 1604 C C . ILE A 1 207 ? 1.341 22.135 -24.674 1.00 87.75 207 ILE A C 1
ATOM 1606 O O . ILE A 1 207 ? 1.964 23.051 -25.205 1.00 87.75 207 ILE A O 1
ATOM 1610 N N . VAL A 1 208 ? 1.936 21.214 -23.911 1.00 82.19 208 VAL A N 1
ATOM 1611 C CA . VAL A 1 208 ? 3.376 21.212 -23.594 1.00 82.19 208 VAL A CA 1
ATOM 1612 C C . VAL A 1 208 ? 4.204 20.375 -24.583 1.00 82.19 208 VAL A C 1
ATOM 1614 O O . VAL A 1 208 ? 5.410 20.600 -24.680 1.00 82.19 208 VAL A O 1
ATOM 1617 N N . ALA A 1 209 ? 3.584 19.424 -25.289 1.00 68.06 209 ALA A N 1
ATOM 1618 C CA . ALA A 1 209 ? 4.215 18.590 -26.319 1.00 68.06 209 ALA A CA 1
ATOM 1619 C C . ALA A 1 209 ? 4.261 19.284 -27.688 1.00 68.06 209 ALA A C 1
ATOM 1621 O O . ALA A 1 209 ? 5.283 19.099 -28.386 1.00 68.06 209 ALA A O 1
#

Radius of gyration: 20.91 Å; chains: 1; bounding box: 52×42×55 Å

Secondary structure (DSSP, 8-state):
--HHHHHHHHHHHHHHTGGGGHHHHHHHHHHHHS-EEE-HHHHHHHHHH-PPPTT--HHHHHHHHHHHHHHHHHHHH--GGGGGS-GGGT---SSS--HHHHHTT---TTHHHHSS--S---TTS--PPEEE---HHHHHHHHHHHHHHHHHHHHHHHHHHHHHHHHS---HHHHHHHHHHHHHHHHHHHHHHHHHHHHHHHHHHHHH-

Sequence 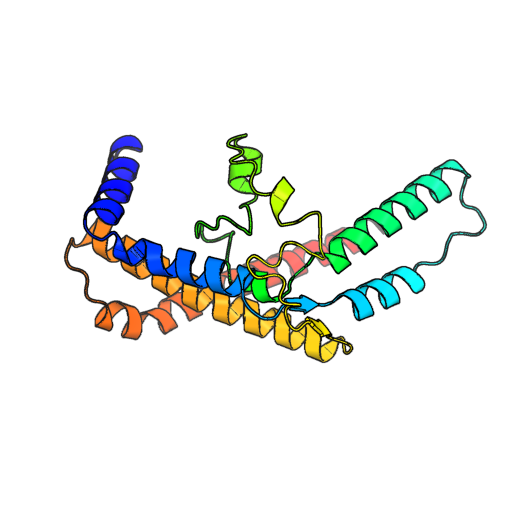(209 aa):
MGIIHSLSSGFDAITKRIWLISIPILLDIYLWMGPRLSIYPLAKRALSTVALPASASPEELLVLTETKGLLEQASQSFNAFSLLIIRKLGMPSLISPNPWLETLGITLNISNLVTFQAPEASFFSRSLPVIEVRSESVLLGLYILLSLVGMLIGCSYLGLIAQEVRDSQMNVAHVLRRVWIWWARVALIALLIFVGLLMLGVPLLVIVA

Foldseek 3Di:
DDPVVVVVLLVVLCVVPVCLVVLQVVLQVCVQQAEFEAALLVLVVVLVPPDDPPPDDPVRVVVSVVVSVVSNQQRGLDGLLCLLAPLVLVRDHLQDDRVVCVVVVVDPPSPVVRRRDDDQPPVPRDGHHYHYDNDPVVVVVSNVVSNLNSLLSSLLSVLQSVCCSPPVDGDSVVSVVCSVVVSVVVVVVVVVVVVVCVVVVVVVVVVVD

pLDDT: mean 78.29, std 14.88, range [37.81, 94.81]